Protein AF-A0A8C9ELZ2-F1 (afdb_monomer_lite)

pLDDT: mean 71.73, std 23.13, range [28.48, 97.5]

Secondary structure (DSSP, 8-state):
------------------------------PPP-PPPP-------------------PPP--TT---HHHHHHHHHHHHH-SSTTTHHHHHHHHHHHHHHHHHHHHHHHHHHHHHHHHHHHHHHHHHHHHHHHHHHHHHHHHHHHHHHHHHHHHHHHHHHHHHHHHHHHHHHHHHHHHHHHHHHHHHHHHHHHHHHTT-HHHHHHHHHHHHHHHHHHTTSS-HHHHHHHHHHHHHHHHHHHHHHHHTT--HHHHHHHHHHH--

InterPro domains:
  IPR007528 RINT-1/Tip20 [PTHR13520] (62-246)

Sequence (263 aa):
MAGAPSASAELPGTEAAAADGRAAPSGRLFAYCRPPAAAGRGKEGKEGMAAVNVTKKEVARDPDRCDIPYYVSEFVEREVGNDYDSLKKLGSLIEKLSENKKQLEEQVLTVSSEVPKRIQNALKNAEDSKKSLNQLLEEETLLSDSINSHLEKAEPWMEDLGVLISQVEEIERHLSYLKWISRIEELSDNIQQYLMTNNVPEAASTLASMAELDIKLQESSCSHLLSFVRSTVKFWHKILKDKLSRYGMSHHSLISCCTVALW

Radius of gyration: 54.85 Å; chains: 1; bounding box: 122×66×136 Å

Organism: Pavo cristatus (NCBI:txid9049)

Structure (mmCIF, N/CA/C/O backbone):
data_AF-A0A8C9ELZ2-F1
#
_entry.id   AF-A0A8C9ELZ2-F1
#
loop_
_atom_site.group_PDB
_atom_site.id
_atom_site.type_symbol
_atom_site.label_atom_id
_atom_site.label_alt_id
_atom_site.label_comp_id
_atom_site.label_asym_id
_atom_site.label_entity_id
_atom_site.label_seq_id
_atom_site.pdbx_PDB_ins_code
_atom_site.Cartn_x
_atom_site.Cartn_y
_atom_site.Cartn_z
_atom_site.occupancy
_atom_site.B_iso_or_equiv
_atom_site.auth_seq_id
_atom_site.auth_comp_id
_atom_site.auth_asym_id
_atom_site.auth_atom_id
_atom_site.pdbx_PDB_model_num
ATOM 1 N N . MET A 1 1 ? 57.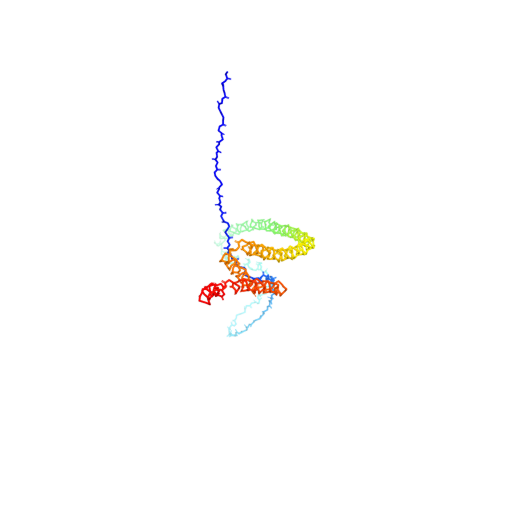844 22.386 32.794 1.00 41.00 1 MET A N 1
ATOM 2 C CA . MET A 1 1 ? 56.989 21.437 33.541 1.00 41.00 1 MET A CA 1
ATOM 3 C C . MET A 1 1 ? 55.821 21.111 32.623 1.00 41.00 1 MET A C 1
ATOM 5 O O . MET A 1 1 ? 54.994 21.976 32.407 1.00 41.00 1 MET A O 1
ATOM 9 N N . ALA A 1 2 ? 55.950 20.113 31.749 1.00 44.94 2 ALA A N 1
ATOM 10 C CA . ALA A 1 2 ? 55.744 18.684 32.021 1.00 44.94 2 ALA A CA 1
ATOM 11 C C . ALA A 1 2 ? 54.301 18.407 32.477 1.00 44.94 2 ALA A C 1
ATOM 13 O O . ALA A 1 2 ? 53.944 18.746 33.600 1.00 44.94 2 ALA A O 1
ATOM 14 N N . GLY A 1 3 ? 53.500 17.813 31.587 1.00 36.56 3 GLY A N 1
ATOM 15 C CA . GLY A 1 3 ? 52.116 17.428 31.858 1.00 36.56 3 GLY A CA 1
ATOM 16 C C . GLY A 1 3 ? 51.368 16.953 30.610 1.00 36.56 3 GLY A C 1
ATOM 17 O O . GLY A 1 3 ? 50.472 17.634 30.132 1.00 36.56 3 GLY A O 1
ATOM 18 N N . ALA A 1 4 ? 51.755 15.796 30.077 1.00 42.16 4 ALA A N 1
ATOM 19 C CA . ALA A 1 4 ? 50.831 14.876 29.401 1.00 42.16 4 ALA A CA 1
ATOM 20 C C . ALA A 1 4 ? 50.436 13.783 30.428 1.00 42.16 4 ALA A C 1
ATOM 22 O O . ALA A 1 4 ? 51.106 13.727 31.467 1.00 42.16 4 ALA A O 1
ATOM 23 N N . PRO A 1 5 ? 49.482 12.855 30.185 1.00 56.25 5 PRO A N 1
ATOM 24 C CA . PRO A 1 5 ? 48.557 12.693 29.051 1.00 56.25 5 PRO A CA 1
ATOM 25 C C . PRO A 1 5 ? 47.088 12.427 29.495 1.00 56.25 5 PRO A C 1
ATOM 27 O O . PRO A 1 5 ? 46.798 12.226 30.673 1.00 56.25 5 PRO A O 1
ATOM 30 N N . SER A 1 6 ? 46.139 12.327 28.558 1.00 37.69 6 SER A N 1
ATOM 31 C CA . SER A 1 6 ? 44.954 11.477 28.769 1.00 37.69 6 SER A CA 1
ATOM 32 C C . SER A 1 6 ? 44.474 10.831 27.473 1.00 37.69 6 SER A C 1
ATOM 34 O O . SER A 1 6 ? 44.085 11.494 26.518 1.00 37.69 6 SER A O 1
ATOM 36 N N . ALA A 1 7 ? 44.605 9.506 27.511 1.00 37.66 7 ALA A N 1
ATOM 37 C CA . ALA A 1 7 ? 44.001 8.432 26.740 1.00 37.66 7 ALA A CA 1
ATOM 38 C C . ALA A 1 7 ? 42.901 8.800 25.728 1.00 37.66 7 ALA A C 1
ATOM 40 O O . ALA A 1 7 ? 41.800 9.199 26.096 1.00 37.66 7 ALA A O 1
ATOM 41 N N . SER A 1 8 ? 43.174 8.510 24.455 1.00 35.16 8 SER A N 1
ATOM 42 C CA . SER A 1 8 ? 42.148 8.136 23.479 1.00 35.16 8 SER A CA 1
ATOM 43 C C . SER A 1 8 ? 42.129 6.612 23.403 1.00 35.16 8 SER A C 1
ATOM 45 O O . SER A 1 8 ? 43.120 6.001 23.009 1.00 35.16 8 SER A O 1
ATOM 47 N N . ALA A 1 9 ? 41.035 6.009 23.860 1.00 40.50 9 ALA A N 1
ATOM 48 C CA . ALA A 1 9 ? 40.740 4.601 23.656 1.00 40.50 9 ALA A CA 1
ATOM 49 C C . ALA A 1 9 ? 39.867 4.487 22.402 1.00 40.50 9 ALA A C 1
ATOM 51 O O . ALA A 1 9 ? 38.742 4.983 22.377 1.00 40.50 9 ALA A O 1
ATOM 52 N N . GLU A 1 10 ? 40.416 3.865 21.363 1.00 42.28 10 GLU A N 1
ATOM 53 C CA . GLU A 1 10 ? 39.651 3.339 20.239 1.00 42.28 10 GLU A CA 1
ATOM 54 C C . GLU A 1 10 ? 38.768 2.182 20.724 1.00 42.28 10 GLU A C 1
ATOM 56 O O . GLU A 1 10 ? 39.231 1.296 21.446 1.00 42.28 10 GLU A O 1
ATOM 61 N N . LEU A 1 11 ? 37.506 2.167 20.292 1.00 42.50 11 LEU A N 1
ATOM 62 C CA . LEU A 1 11 ? 36.702 0.952 20.241 1.00 42.50 11 LEU A CA 1
ATOM 63 C C . LEU A 1 11 ? 36.141 0.766 18.825 1.00 42.50 11 LEU A C 1
ATOM 65 O O . LEU A 1 11 ? 35.758 1.749 18.185 1.00 42.50 11 LEU A O 1
ATOM 69 N N . PRO A 1 12 ? 36.099 -0.488 18.342 1.00 45.81 12 PRO A N 1
ATOM 70 C CA . PRO A 1 12 ? 35.697 -0.832 16.990 1.00 45.81 12 PRO A CA 1
ATOM 71 C C . PRO A 1 12 ? 34.174 -0.855 16.840 1.00 45.81 12 PRO A C 1
ATOM 73 O O . PRO A 1 12 ? 33.442 -1.277 17.737 1.00 45.81 12 PRO A O 1
ATOM 76 N N . GLY A 1 13 ? 33.714 -0.440 15.660 1.00 38.19 13 GLY A N 1
ATOM 77 C CA . GLY A 1 13 ? 32.339 -0.618 15.219 1.00 38.19 13 GLY A CA 1
ATOM 78 C C . GLY A 1 13 ? 32.000 -2.099 15.069 1.00 38.19 13 GLY A C 1
ATOM 79 O O . GLY A 1 13 ? 32.644 -2.829 14.320 1.00 38.19 13 GLY A O 1
ATOM 80 N N . THR A 1 14 ? 30.974 -2.534 15.790 1.00 39.19 14 THR A N 1
ATOM 81 C CA . THR A 1 14 ? 30.294 -3.807 15.568 1.00 39.19 14 THR A CA 1
ATOM 82 C C . THR A 1 14 ? 29.191 -3.613 14.536 1.00 39.19 14 THR A C 1
ATOM 84 O O . THR A 1 14 ? 28.148 -3.028 14.826 1.00 39.19 14 THR A O 1
ATOM 87 N N . GLU A 1 15 ? 29.445 -4.124 13.335 1.00 38.28 15 GLU A N 1
ATOM 88 C CA . GLU A 1 15 ? 28.445 -4.495 12.337 1.00 38.28 15 GLU A CA 1
ATOM 89 C C . GLU A 1 15 ? 27.557 -5.611 12.915 1.00 38.28 15 GLU A C 1
ATOM 91 O O . GLU A 1 15 ? 28.053 -6.668 13.307 1.00 38.28 15 GLU A O 1
ATOM 96 N N . ALA A 1 16 ? 26.245 -5.388 12.977 1.00 34.88 16 ALA A N 1
ATOM 97 C CA . ALA A 1 16 ? 25.263 -6.437 13.225 1.00 34.88 16 ALA A CA 1
ATOM 98 C C . ALA A 1 16 ? 24.123 -6.284 12.215 1.00 34.88 16 ALA A C 1
ATOM 100 O O . ALA A 1 16 ? 23.381 -5.303 12.219 1.00 34.88 16 ALA A O 1
ATOM 101 N N . ALA A 1 17 ? 24.054 -7.265 11.320 1.00 35.12 17 ALA A N 1
ATOM 102 C CA . ALA A 1 17 ? 23.106 -7.382 10.230 1.00 35.12 17 ALA A CA 1
ATOM 103 C C . ALA A 1 17 ? 21.662 -7.591 10.723 1.00 35.12 17 ALA A C 1
ATOM 105 O O . ALA A 1 17 ? 21.391 -8.465 11.549 1.00 35.12 17 ALA A O 1
ATOM 106 N N . ALA A 1 18 ? 20.739 -6.819 10.146 1.00 33.78 18 ALA A N 1
ATOM 107 C CA . ALA A 1 18 ? 19.320 -7.151 10.027 1.00 33.78 18 ALA A CA 1
ATOM 108 C C . ALA A 1 18 ? 19.189 -8.404 9.130 1.00 33.78 18 ALA A C 1
ATOM 110 O O . ALA A 1 18 ? 19.874 -8.507 8.118 1.00 33.78 18 ALA A O 1
ATOM 111 N N . ALA A 1 19 ? 18.514 -9.480 9.538 1.00 35.66 19 ALA A N 1
ATOM 112 C CA . ALA A 1 19 ? 17.062 -9.637 9.649 1.00 35.66 19 ALA A CA 1
ATOM 113 C C . ALA A 1 19 ? 16.345 -9.428 8.304 1.00 35.66 19 ALA A C 1
ATOM 115 O O . ALA A 1 19 ? 15.991 -8.308 7.959 1.00 35.66 19 ALA A O 1
ATOM 116 N N . ASP A 1 20 ? 16.080 -10.527 7.593 1.00 30.28 20 ASP A N 1
ATOM 117 C CA . ASP A 1 20 ? 14.947 -10.606 6.674 1.00 30.28 20 ASP A CA 1
ATOM 118 C C . ASP A 1 20 ? 14.349 -12.018 6.681 1.00 30.28 20 ASP A C 1
ATOM 120 O O . ASP A 1 20 ? 15.057 -13.019 6.820 1.00 30.28 20 ASP A O 1
ATOM 124 N N . GLY A 1 21 ? 13.027 -12.077 6.560 1.00 37.12 21 GLY A N 1
ATOM 125 C CA . GLY A 1 21 ? 12.283 -13.314 6.389 1.00 37.12 21 GLY A CA 1
ATOM 126 C C . GLY A 1 21 ? 11.135 -13.503 7.371 1.00 37.12 21 GLY A C 1
ATOM 127 O O . GLY A 1 21 ? 11.179 -14.415 8.197 1.00 37.12 21 GLY A O 1
ATOM 128 N N . ARG A 1 22 ? 10.042 -12.744 7.204 1.00 33.88 22 ARG A N 1
ATOM 129 C CA . ARG A 1 22 ? 8.709 -13.372 7.235 1.00 33.88 22 ARG A CA 1
ATOM 130 C C . ARG A 1 22 ? 7.610 -12.532 6.599 1.00 33.88 22 ARG A C 1
ATOM 132 O O . ARG A 1 22 ? 7.256 -11.454 7.059 1.00 33.88 22 ARG A O 1
ATOM 139 N N . ALA A 1 23 ? 7.052 -13.140 5.560 1.00 33.38 23 ALA A N 1
ATOM 140 C CA . ALA A 1 23 ? 5.835 -12.784 4.866 1.00 33.38 23 ALA A CA 1
ATOM 141 C C . ALA A 1 23 ? 4.607 -12.718 5.793 1.00 33.38 23 ALA A C 1
ATOM 143 O O . ALA A 1 23 ? 4.456 -13.519 6.720 1.00 33.38 23 ALA A O 1
ATOM 144 N N . ALA A 1 24 ? 3.703 -11.794 5.461 1.00 35.69 24 ALA A N 1
ATOM 145 C CA . ALA A 1 24 ? 2.299 -11.788 5.870 1.00 35.69 24 ALA A CA 1
ATOM 146 C C . ALA A 1 24 ? 1.568 -13.041 5.318 1.00 35.69 24 ALA A C 1
ATOM 148 O O . ALA A 1 24 ? 2.083 -13.667 4.384 1.00 35.69 24 ALA A O 1
ATOM 149 N N . PRO A 1 25 ? 0.372 -13.422 5.826 1.00 50.00 25 PRO A N 1
ATOM 150 C CA . PRO A 1 25 ? -0.837 -12.687 5.424 1.00 50.00 25 PRO A CA 1
ATOM 151 C C . PRO A 1 25 ? -2.024 -12.698 6.423 1.00 50.00 25 PRO A C 1
ATOM 153 O O . PRO A 1 25 ? -2.056 -13.430 7.405 1.00 50.00 25 PRO A O 1
ATOM 156 N N . SER A 1 26 ? -3.057 -11.938 6.035 1.00 37.03 26 SER A N 1
ATOM 157 C CA . SER A 1 26 ? -4.493 -12.181 6.278 1.00 37.03 26 SER A CA 1
ATOM 158 C C . SER A 1 26 ? -5.103 -11.860 7.650 1.00 37.03 26 SER A C 1
ATOM 160 O O . SER A 1 26 ? -5.100 -12.657 8.575 1.00 37.03 26 SER A O 1
ATOM 162 N N . GLY A 1 27 ? -5.799 -10.719 7.696 1.00 38.19 27 GLY A N 1
ATOM 163 C CA . GLY A 1 27 ? -7.255 -10.687 7.507 1.00 38.19 27 GLY A CA 1
ATOM 164 C C . GLY A 1 27 ? -8.141 -11.489 8.476 1.00 38.19 27 GLY A C 1
ATOM 165 O O . GLY A 1 27 ? -8.198 -12.711 8.404 1.00 38.19 27 GLY A O 1
ATOM 166 N N . ARG A 1 28 ? -8.996 -10.733 9.186 1.00 44.12 28 ARG A N 1
ATOM 167 C CA . ARG A 1 28 ? -10.153 -11.107 10.034 1.00 44.12 28 ARG A CA 1
ATOM 168 C C . ARG A 1 28 ? -9.830 -11.528 11.464 1.00 44.12 28 ARG A C 1
ATOM 170 O O . ARG A 1 28 ? -9.312 -12.610 11.685 1.00 44.12 28 ARG A O 1
ATOM 177 N N . LEU A 1 29 ? -10.334 -10.733 12.414 1.00 40.03 29 LEU A N 1
ATOM 178 C CA . LEU A 1 29 ? -11.134 -11.190 13.559 1.00 40.03 29 LEU A CA 1
ATOM 179 C C . LEU A 1 29 ? -11.596 -9.974 14.376 1.00 40.03 29 LEU A C 1
ATOM 181 O O . LEU A 1 29 ? -10.858 -9.467 15.206 1.00 40.03 29 LEU A O 1
ATOM 185 N N . PHE A 1 30 ? -12.839 -9.538 14.172 1.00 36.81 30 PHE A N 1
ATOM 186 C CA . PHE A 1 30 ? -13.597 -8.850 15.218 1.00 36.81 30 PHE A CA 1
ATOM 187 C C . PHE A 1 30 ? -14.998 -9.457 15.249 1.00 36.81 30 PHE A C 1
ATOM 189 O O . PHE A 1 30 ? -15.852 -9.178 14.410 1.00 36.81 30 PHE A O 1
ATOM 196 N N . ALA A 1 31 ? -15.182 -10.390 16.181 1.00 41.56 31 ALA A N 1
ATOM 197 C CA . ALA A 1 31 ? -16.468 -10.977 16.506 1.00 41.56 31 ALA A CA 1
ATOM 198 C C . ALA A 1 31 ? -17.171 -10.068 17.523 1.00 41.56 31 ALA A C 1
ATOM 200 O O . ALA A 1 31 ? -16.640 -9.802 18.599 1.00 41.56 31 ALA A O 1
ATOM 201 N N . TYR A 1 32 ? -18.363 -9.595 17.169 1.00 41.47 32 TYR A N 1
ATOM 202 C CA . TYR A 1 32 ? -19.258 -8.862 18.061 1.00 41.47 32 TYR A CA 1
ATOM 203 C C . TYR A 1 32 ? -19.749 -9.765 19.206 1.00 41.47 32 TYR A C 1
ATOM 205 O O . TYR A 1 32 ? -20.319 -10.832 18.966 1.00 41.47 32 TYR A O 1
ATOM 213 N N . CYS A 1 33 ? -19.587 -9.310 20.449 1.00 34.47 33 CYS A N 1
ATOM 214 C CA . CYS A 1 33 ? -20.226 -9.898 21.627 1.00 34.47 33 CYS A CA 1
ATOM 215 C C . CYS A 1 33 ? -21.728 -9.571 21.645 1.00 34.47 33 CYS A C 1
ATOM 217 O O . CYS A 1 33 ? -22.120 -8.406 21.631 1.00 34.47 33 CYS A O 1
ATOM 219 N N . ARG A 1 34 ? -22.575 -10.605 21.736 1.00 37.28 34 ARG A N 1
ATOM 220 C CA . ARG A 1 34 ? -24.022 -10.494 21.978 1.00 37.28 34 ARG A CA 1
ATOM 221 C C . ARG A 1 34 ? -24.347 -11.022 23.385 1.00 37.28 34 ARG A C 1
ATOM 223 O O . ARG A 1 34 ? -23.954 -12.149 23.681 1.00 37.28 34 ARG A O 1
ATOM 230 N N . PRO A 1 35 ? -25.074 -10.281 24.239 1.00 38.66 35 PRO A N 1
ATOM 231 C CA . PRO A 1 35 ? -25.517 -10.791 25.538 1.00 38.66 35 PRO A CA 1
ATOM 232 C C . PRO A 1 35 ? -26.774 -11.686 25.422 1.00 38.66 35 PRO A C 1
ATOM 234 O O . PRO A 1 35 ? -27.559 -11.524 24.479 1.00 38.66 35 PRO A O 1
ATOM 237 N N . PRO A 1 36 ? -26.985 -12.636 26.359 1.00 39.94 36 PRO A N 1
ATOM 238 C CA . PRO A 1 36 ? -28.071 -13.609 26.284 1.00 39.94 36 PRO A CA 1
ATOM 239 C C . PRO A 1 36 ? -29.397 -13.053 26.823 1.00 39.94 36 PRO A C 1
ATOM 241 O O . PRO A 1 36 ? -29.444 -12.318 27.808 1.00 39.94 36 PRO A O 1
ATOM 244 N N . ALA A 1 37 ? -30.487 -13.455 26.169 1.00 33.97 37 ALA A N 1
ATOM 245 C CA . ALA A 1 37 ? -31.857 -13.155 26.561 1.00 33.97 37 ALA A CA 1
ATOM 246 C C . ALA A 1 37 ? -32.316 -14.063 27.714 1.00 33.97 37 ALA A C 1
ATOM 248 O O . ALA A 1 37 ? -32.185 -15.285 27.651 1.00 33.97 37 ALA A O 1
ATOM 249 N N . ALA A 1 38 ? -32.891 -13.454 28.750 1.00 38.34 38 ALA A N 1
ATOM 250 C CA . ALA A 1 38 ? -33.591 -14.142 29.825 1.00 38.34 38 ALA A CA 1
ATOM 251 C C . ALA A 1 38 ? -34.967 -14.636 29.341 1.00 38.34 38 ALA A C 1
ATOM 253 O O . ALA A 1 38 ? -35.750 -13.856 28.799 1.00 38.34 38 ALA A O 1
ATOM 254 N N . ALA A 1 39 ? -35.281 -15.910 29.582 1.00 38.81 39 ALA A N 1
ATOM 255 C CA . ALA A 1 39 ? -36.608 -16.486 29.378 1.00 38.81 39 ALA A CA 1
ATOM 256 C C . ALA A 1 39 ? -37.119 -17.068 30.700 1.00 38.81 39 ALA A C 1
ATOM 258 O O . ALA A 1 39 ? -36.435 -17.846 31.365 1.00 38.81 39 ALA A O 1
ATOM 259 N N . GLY A 1 40 ? -38.313 -16.632 31.100 1.00 32.59 40 GLY A N 1
ATOM 260 C CA . GLY A 1 40 ? -38.964 -17.027 32.339 1.00 32.59 40 GLY A CA 1
ATOM 261 C C . GLY A 1 40 ? -39.970 -18.171 32.193 1.00 32.59 40 GLY A C 1
ATOM 262 O O . GLY A 1 40 ? -40.520 -18.402 31.126 1.00 32.59 40 GLY A O 1
ATOM 263 N N . ARG A 1 41 ? -40.243 -18.772 33.358 1.00 35.81 41 ARG A N 1
ATOM 264 C CA . ARG A 1 41 ? -41.558 -19.052 33.973 1.00 35.81 41 ARG A CA 1
ATOM 265 C C . ARG A 1 41 ? -42.552 -20.018 33.285 1.00 35.81 41 ARG A C 1
ATOM 267 O O . ARG A 1 41 ? -43.081 -19.741 32.219 1.00 35.81 41 ARG A O 1
ATOM 274 N N . GLY A 1 42 ? -42.976 -21.014 34.077 1.00 28.48 42 GLY A N 1
ATOM 275 C CA . GLY A 1 42 ? -44.260 -21.740 34.000 1.00 28.48 42 GLY A CA 1
ATOM 276 C C . GLY A 1 42 ? -44.085 -23.265 33.954 1.00 28.48 42 GLY A C 1
ATOM 277 O O . GLY A 1 42 ? -43.092 -23.728 33.415 1.00 28.48 42 GLY A O 1
ATOM 278 N N . LYS A 1 43 ? -44.978 -24.132 34.444 1.00 34.22 43 LYS A N 1
ATOM 279 C CA . LYS A 1 43 ? -46.119 -24.120 35.386 1.00 34.22 43 LYS A CA 1
ATOM 280 C C . LYS A 1 43 ? -46.647 -25.581 35.398 1.00 34.22 43 LYS A C 1
ATOM 282 O O . LYS A 1 43 ? -46.488 -26.244 34.382 1.00 34.22 43 LYS A O 1
ATOM 287 N N . GLU A 1 44 ? -47.338 -25.995 36.471 1.00 30.28 44 GLU A N 1
ATOM 288 C CA . GLU A 1 44 ? -48.288 -27.145 36.545 1.00 30.28 44 GLU A CA 1
ATOM 289 C C . GLU A 1 44 ? -47.676 -28.558 36.372 1.00 30.28 44 GLU A C 1
ATOM 291 O O . GLU A 1 44 ? -46.758 -28.772 35.600 1.00 30.28 44 GLU A O 1
ATOM 296 N N . GLY A 1 45 ? -48.064 -29.630 37.061 1.00 31.17 45 GLY A N 1
ATOM 297 C CA . GLY A 1 45 ? -49.227 -30.004 37.866 1.00 31.17 45 GLY A CA 1
ATOM 298 C C . GLY A 1 45 ? -49.429 -31.515 37.630 1.00 31.17 45 GLY A C 1
ATOM 299 O O . GLY A 1 45 ? -49.235 -31.958 36.499 1.00 31.17 45 GLY A O 1
ATOM 300 N N . LYS A 1 46 ? -49.768 -32.326 38.647 1.00 33.78 46 LYS A N 1
ATOM 301 C CA . LYS A 1 46 ? -50.474 -33.609 38.435 1.00 33.78 46 LYS A CA 1
ATOM 302 C C . LYS A 1 46 ? -50.999 -34.247 39.721 1.00 33.78 46 LYS A C 1
ATOM 304 O O . LYS A 1 46 ? -50.278 -34.407 40.700 1.00 33.78 46 LYS A O 1
ATOM 309 N N . GLU A 1 47 ? -52.275 -34.602 39.632 1.00 31.91 47 GLU A N 1
ATOM 310 C CA . GLU A 1 47 ? -53.129 -35.299 40.589 1.00 31.91 47 GLU A CA 1
ATOM 311 C C . GLU A 1 47 ? -52.871 -36.813 40.672 1.00 31.91 47 GLU A C 1
ATOM 313 O O . GLU A 1 47 ? -52.307 -37.420 39.759 1.00 31.91 47 GLU A O 1
ATOM 318 N N . GLY A 1 48 ? -53.435 -37.412 41.727 1.00 30.89 48 GLY A N 1
ATOM 319 C CA . GLY A 1 48 ? -53.817 -38.825 41.832 1.00 30.89 48 GLY A CA 1
ATOM 320 C C . GLY A 1 48 ? -53.543 -39.398 43.230 1.00 30.89 48 GLY A C 1
ATOM 321 O O . GLY A 1 48 ? -52.460 -39.189 43.752 1.00 30.89 48 GLY A O 1
ATOM 322 N N . MET A 1 49 ? -54.379 -40.176 43.920 1.00 32.31 49 MET A N 1
ATOM 323 C CA . MET A 1 49 ? -55.805 -40.511 43.898 1.00 32.31 49 MET A CA 1
ATOM 324 C C . MET A 1 49 ? -56.046 -41.361 45.171 1.00 32.31 49 MET A C 1
ATOM 326 O O . MET A 1 49 ? -55.230 -42.213 45.499 1.00 32.31 49 MET A O 1
ATOM 330 N N . ALA A 1 50 ? -57.151 -41.082 45.869 1.00 31.33 50 ALA A N 1
ATOM 331 C CA . ALA A 1 50 ? -57.982 -41.927 46.744 1.00 31.33 50 ALA A CA 1
ATOM 332 C C . ALA A 1 50 ? -57.381 -43.087 47.582 1.00 31.33 50 ALA A C 1
ATOM 334 O O . ALA A 1 50 ? -56.951 -44.104 47.048 1.00 31.33 50 ALA A O 1
ATOM 335 N N . ALA A 1 51 ? -57.656 -43.052 48.894 1.00 31.95 51 ALA A N 1
ATOM 336 C CA . ALA A 1 51 ? -58.223 -44.199 49.612 1.00 31.95 51 ALA A CA 1
ATOM 337 C C . ALA A 1 51 ? -59.100 -43.723 50.786 1.00 31.95 51 ALA A C 1
ATOM 339 O O . ALA A 1 51 ? -58.718 -42.863 51.574 1.00 31.95 51 ALA A O 1
ATOM 340 N N . VAL A 1 52 ? -60.301 -44.286 50.856 1.00 34.44 52 VAL A N 1
ATOM 341 C CA . VAL A 1 52 ? -61.364 -44.036 51.836 1.00 34.44 52 VAL A CA 1
ATOM 342 C C . VAL A 1 52 ? -61.219 -45.028 52.997 1.00 34.44 52 VAL A C 1
ATOM 344 O O . VAL A 1 52 ? -61.108 -46.220 52.723 1.00 34.44 52 VAL A O 1
ATOM 347 N N . ASN A 1 53 ? -61.266 -44.574 54.262 1.00 29.94 53 ASN A N 1
ATOM 348 C CA . ASN A 1 53 ? -62.245 -45.039 55.267 1.00 29.94 53 ASN A CA 1
ATOM 349 C C . ASN A 1 53 ? -61.973 -44.595 56.722 1.00 29.94 53 ASN A C 1
ATOM 351 O O . ASN A 1 53 ? -60.842 -44.480 57.176 1.00 29.94 53 ASN A O 1
ATOM 355 N N . VAL A 1 54 ? -63.096 -44.535 57.450 1.00 32.34 54 VAL A N 1
ATOM 356 C CA . VAL A 1 54 ? -63.309 -44.548 58.910 1.00 32.34 54 VAL A CA 1
ATOM 357 C C . VAL A 1 54 ? -63.339 -43.195 59.634 1.00 32.34 54 VAL A C 1
ATOM 359 O O . VAL A 1 54 ? -62.363 -42.673 60.157 1.00 32.34 54 VAL A O 1
ATOM 362 N N . THR A 1 55 ? -64.574 -42.706 59.730 1.00 41.34 55 THR A N 1
ATOM 363 C CA . THR A 1 55 ? -65.176 -41.900 60.799 1.00 41.34 55 THR A CA 1
ATOM 364 C C . THR A 1 55 ? -64.376 -41.760 62.102 1.00 41.34 55 THR A C 1
ATOM 366 O O . THR A 1 55 ? -64.403 -42.637 62.968 1.00 41.34 55 THR A O 1
ATOM 369 N N . LYS A 1 56 ? -63.843 -40.559 62.323 1.00 35.28 56 LYS A N 1
ATOM 370 C CA . LYS A 1 56 ? -63.768 -39.928 63.644 1.00 35.28 56 LYS A CA 1
ATOM 371 C C . LYS A 1 56 ? -64.073 -38.447 63.436 1.00 35.28 56 LYS A C 1
ATOM 373 O O . LYS A 1 56 ? -63.528 -37.836 62.526 1.00 35.28 56 LYS A O 1
ATOM 378 N N . LYS A 1 57 ? -65.019 -37.899 64.202 1.00 39.94 57 LYS A N 1
ATOM 379 C CA . LYS A 1 57 ? -65.354 -36.467 64.192 1.00 39.94 57 LYS A CA 1
ATOM 380 C C . LYS A 1 57 ? -64.092 -35.676 64.555 1.00 39.94 57 LYS A C 1
ATOM 382 O O . LYS A 1 57 ? -63.801 -35.519 65.735 1.00 39.94 57 LYS A O 1
ATOM 387 N N . GLU A 1 58 ? -63.359 -35.198 63.559 1.00 36.31 58 GLU A N 1
ATOM 388 C CA . GLU A 1 58 ? -62.386 -34.126 63.726 1.00 36.31 58 GLU A CA 1
ATOM 389 C C . GLU A 1 58 ? -63.006 -32.838 63.200 1.00 36.31 58 GLU A C 1
ATOM 391 O O . GLU A 1 58 ? -63.466 -32.738 62.063 1.00 36.31 58 GLU A O 1
ATOM 396 N N . VAL A 1 59 ? -63.092 -31.877 64.110 1.00 41.03 59 VAL A N 1
ATOM 397 C CA . VAL A 1 59 ? -63.499 -30.503 63.855 1.00 41.03 59 VAL A CA 1
ATOM 398 C C . VAL A 1 59 ? -62.518 -29.912 62.843 1.00 41.03 59 VAL A C 1
ATOM 400 O O . VAL A 1 59 ? -61.306 -29.998 63.033 1.00 41.03 59 VAL A O 1
ATOM 403 N N . ALA A 1 60 ? -63.050 -29.352 61.757 1.00 39.25 60 ALA A N 1
ATOM 404 C CA . ALA A 1 60 ? -62.275 -28.692 60.715 1.00 39.25 60 ALA A CA 1
ATOM 405 C C . ALA A 1 60 ? -61.347 -27.627 61.329 1.00 39.25 60 ALA A C 1
ATOM 407 O O . ALA A 1 60 ? -61.828 -26.688 61.962 1.00 39.25 60 ALA A O 1
ATOM 408 N N . ARG A 1 61 ? -60.027 -27.785 61.158 1.00 47.62 61 ARG A N 1
ATOM 409 C CA . ARG A 1 61 ? -59.041 -26.749 61.489 1.00 47.62 61 ARG A CA 1
ATOM 410 C C . ARG A 1 61 ? -58.879 -25.833 60.282 1.00 47.62 61 ARG A C 1
ATOM 412 O O . ARG A 1 61 ? -58.452 -26.275 59.218 1.00 47.62 61 ARG A O 1
ATOM 419 N N . ASP A 1 62 ? -59.257 -24.580 60.473 1.00 46.09 62 ASP A N 1
ATOM 420 C CA . ASP A 1 62 ? -58.988 -23.469 59.568 1.00 46.09 62 ASP A CA 1
ATOM 421 C C . ASP A 1 62 ? -57.477 -23.132 59.619 1.00 46.09 62 ASP A C 1
ATOM 423 O O . ASP A 1 62 ? -56.974 -22.866 60.713 1.00 46.09 62 ASP A O 1
ATOM 427 N N . PRO A 1 63 ? -56.721 -23.186 58.504 1.00 51.56 63 PRO A N 1
ATOM 428 C CA . PRO A 1 63 ? -55.276 -22.938 58.506 1.00 51.56 63 PRO A CA 1
ATOM 429 C C . PRO A 1 63 ? -54.887 -21.463 58.694 1.00 51.56 63 PRO A C 1
ATOM 431 O O . PRO A 1 63 ? -53.720 -21.193 58.969 1.00 51.56 63 PRO A O 1
ATOM 434 N N . ASP A 1 64 ? -55.829 -20.524 58.541 1.00 53.75 64 ASP A N 1
ATOM 435 C CA . ASP A 1 64 ? -55.555 -19.076 58.545 1.00 53.75 64 ASP A CA 1
ATOM 436 C C . ASP A 1 64 ? -55.836 -18.391 59.890 1.00 53.75 64 ASP A C 1
ATOM 438 O O . ASP A 1 64 ? -55.521 -17.212 60.087 1.00 53.75 64 ASP A O 1
ATOM 442 N N . ARG A 1 65 ? -56.362 -19.130 60.869 1.00 53.47 65 ARG A N 1
ATOM 443 C CA . ARG A 1 65 ? -56.335 -18.692 62.260 1.00 53.47 65 ARG A CA 1
ATOM 444 C C . ARG A 1 65 ? -55.092 -19.259 62.919 1.00 53.47 65 ARG A C 1
ATOM 446 O O . ARG A 1 65 ? -55.034 -20.426 63.294 1.00 53.47 65 ARG A O 1
ATOM 453 N N . CYS A 1 66 ? -54.098 -18.395 63.112 1.00 53.91 66 CYS A N 1
ATOM 454 C CA . CYS A 1 66 ? -53.066 -18.591 64.122 1.00 53.91 66 CYS A CA 1
ATOM 455 C C . CYS A 1 66 ? -53.743 -18.666 65.499 1.00 53.91 66 CYS A C 1
ATOM 457 O O . CYS A 1 66 ? -53.729 -17.702 66.266 1.00 53.91 66 CYS A O 1
ATOM 459 N N . ASP A 1 67 ? -54.335 -19.815 65.823 1.00 64.38 67 ASP A N 1
ATOM 460 C CA . ASP A 1 67 ? -54.909 -20.127 67.124 1.00 64.38 67 ASP A CA 1
ATOM 461 C C . ASP A 1 67 ? -53.769 -20.441 68.102 1.00 64.38 67 ASP A C 1
ATOM 463 O O . ASP A 1 67 ? -53.721 -21.475 68.763 1.00 64.38 67 ASP A O 1
ATOM 467 N N . ILE A 1 68 ? -52.825 -19.504 68.201 1.00 71.19 68 ILE A N 1
ATOM 468 C CA . ILE A 1 68 ? -51.784 -19.459 69.222 1.00 71.19 68 ILE A CA 1
ATOM 469 C C . ILE A 1 68 ? -52.414 -19.667 70.607 1.00 71.19 68 ILE A C 1
ATOM 471 O O . ILE A 1 68 ? -51.854 -20.447 71.370 1.00 71.19 68 ILE A O 1
ATOM 475 N N . PRO A 1 69 ? -53.596 -19.093 70.935 1.00 73.81 69 PRO A N 1
ATOM 476 C CA . PRO A 1 69 ? -54.265 -19.402 72.194 1.00 73.81 69 PRO A CA 1
ATOM 477 C C . PRO A 1 69 ? -54.580 -20.894 72.362 1.00 73.81 69 PRO A C 1
ATOM 479 O O . PRO A 1 69 ? -54.311 -21.439 73.424 1.00 73.81 69 PRO A O 1
ATOM 482 N N . TYR A 1 70 ? -55.074 -21.571 71.321 1.00 75.12 70 TYR A N 1
ATOM 483 C CA . TYR A 1 70 ? -55.405 -23.000 71.367 1.00 75.12 70 TYR A CA 1
ATOM 484 C C . TYR A 1 70 ? -54.154 -23.879 71.470 1.00 75.12 70 TYR A C 1
ATOM 486 O O . TYR A 1 70 ? -54.111 -24.802 72.277 1.00 75.12 70 TYR A O 1
ATOM 494 N N . TYR A 1 71 ? -53.105 -23.552 70.712 1.00 76.62 71 TYR A N 1
ATOM 495 C CA . TYR A 1 71 ? -51.817 -24.243 70.781 1.00 76.62 71 TYR A CA 1
ATOM 496 C C . TYR A 1 71 ? -51.155 -24.090 72.157 1.00 76.62 71 TYR A C 1
ATOM 498 O O . TYR A 1 71 ? -50.617 -25.049 72.703 1.00 76.62 71 TYR A O 1
ATOM 506 N N . VAL A 1 72 ? -51.226 -22.892 72.746 1.00 75.25 72 VAL A N 1
ATOM 507 C CA . VAL A 1 72 ? -50.719 -22.626 74.098 1.00 75.25 72 VAL A CA 1
ATOM 508 C C . VAL A 1 72 ? -51.530 -23.400 75.135 1.00 75.25 72 VAL A C 1
ATOM 510 O O . VAL A 1 72 ? -50.937 -23.989 76.034 1.00 75.25 72 VAL A O 1
ATOM 513 N N . SER A 1 73 ? -52.858 -23.455 75.001 1.00 72.44 73 SER A N 1
ATOM 514 C CA . SER A 1 73 ? -53.715 -24.254 75.883 1.00 72.44 73 SER A CA 1
ATOM 515 C C . SER A 1 73 ? -53.387 -25.747 75.809 1.00 72.44 73 SER A C 1
ATOM 517 O O . SER A 1 73 ? -53.175 -26.364 76.848 1.00 72.44 73 SER A O 1
ATOM 519 N N . GLU A 1 74 ? -53.252 -26.308 74.604 1.00 77.12 74 GLU A N 1
ATOM 520 C CA . GLU A 1 74 ? -52.879 -27.715 74.404 1.00 77.12 74 GLU A CA 1
ATOM 521 C C . GLU A 1 74 ? -51.473 -28.019 74.955 1.00 77.12 74 GLU A C 1
ATOM 523 O O . GLU A 1 74 ? -51.241 -29.060 75.569 1.00 77.12 74 GLU A O 1
ATOM 528 N N . PHE A 1 75 ? -50.523 -27.102 74.764 1.00 76.25 75 PHE A N 1
ATOM 529 C CA . PHE A 1 75 ? -49.154 -27.238 75.258 1.00 76.25 75 PHE A CA 1
ATOM 530 C C . PHE A 1 75 ? -49.086 -27.225 76.789 1.00 76.25 75 PHE A C 1
ATOM 532 O O . PHE A 1 75 ? -48.420 -28.070 77.386 1.00 76.25 75 PHE A O 1
ATOM 539 N N . VAL A 1 76 ? -49.800 -26.299 77.434 1.00 72.31 76 VAL A N 1
ATOM 540 C CA . VAL A 1 76 ? -49.876 -26.218 78.899 1.00 72.31 76 VAL A CA 1
ATOM 541 C C . VAL A 1 76 ? -50.537 -27.470 79.472 1.00 72.31 76 VAL A C 1
ATOM 543 O O . VAL A 1 76 ? -50.035 -28.031 80.444 1.00 72.31 76 VAL A O 1
ATOM 546 N N . GLU A 1 77 ? -51.609 -27.953 78.844 1.00 72.12 77 GLU A N 1
ATOM 547 C CA . GLU A 1 77 ? -52.315 -29.164 79.268 1.00 72.12 77 GLU A CA 1
ATOM 548 C C . GLU A 1 77 ? -51.446 -30.426 79.122 1.00 72.12 77 GLU A C 1
ATOM 550 O O . GLU A 1 77 ? -51.459 -31.300 79.992 1.00 72.12 77 GLU A O 1
ATOM 555 N N . ARG A 1 78 ? -50.606 -30.485 78.080 1.00 69.25 78 ARG A N 1
ATOM 556 C CA . ARG A 1 78 ? -49.647 -31.576 77.845 1.00 69.25 78 ARG A CA 1
ATOM 557 C C . ARG A 1 78 ? -48.472 -31.579 78.828 1.00 69.25 78 ARG A C 1
ATOM 559 O O . ARG A 1 78 ? -48.032 -32.651 79.238 1.00 69.25 78 ARG A O 1
ATOM 566 N N . GLU A 1 79 ? -47.953 -30.409 79.186 1.00 66.00 79 GLU A N 1
ATOM 567 C CA . GLU A 1 79 ? -46.694 -30.288 79.933 1.00 66.00 79 GLU A CA 1
ATOM 568 C C . GLU A 1 79 ? -46.900 -30.204 81.459 1.00 66.00 79 GLU A C 1
ATOM 570 O O . GLU A 1 79 ? -46.080 -30.702 82.236 1.00 66.00 79 GLU A O 1
ATOM 575 N N . VAL A 1 80 ? -48.010 -29.602 81.905 1.00 63.72 80 VAL A N 1
ATOM 576 C CA . VAL A 1 80 ? -48.318 -29.378 83.330 1.00 63.72 80 VAL A CA 1
ATOM 577 C C . VAL A 1 80 ? -49.205 -30.481 83.908 1.00 63.72 80 VAL A C 1
ATOM 579 O O . VAL A 1 80 ? -49.129 -30.727 85.109 1.00 63.72 80 VAL A O 1
ATOM 582 N N . GLY A 1 81 ? -49.982 -31.200 83.087 1.00 64.06 81 GLY A N 1
ATOM 583 C CA . GLY A 1 81 ? -50.923 -32.226 83.557 1.00 64.06 81 GLY A CA 1
ATOM 584 C C . GLY A 1 81 ? -51.986 -31.679 84.527 1.00 64.06 81 GLY A C 1
ATOM 585 O O . GLY A 1 81 ? -51.985 -30.500 84.869 1.00 64.06 81 GLY A O 1
ATOM 586 N N . ASN A 1 82 ? -52.907 -32.534 84.984 1.00 63.31 82 ASN A N 1
ATOM 587 C CA . ASN A 1 82 ? -54.024 -32.128 85.858 1.00 63.31 82 ASN A CA 1
ATOM 588 C C . ASN A 1 82 ? -53.789 -32.451 87.355 1.00 63.31 82 ASN A C 1
ATOM 590 O O . ASN A 1 82 ? -54.696 -32.301 88.171 1.00 63.31 82 ASN A O 1
ATOM 594 N N . ASP A 1 83 ? -52.582 -32.907 87.715 1.00 64.00 83 ASP A N 1
ATOM 595 C CA . ASP A 1 83 ? -52.231 -33.395 89.054 1.00 64.00 83 ASP A CA 1
ATOM 596 C C . ASP A 1 83 ? -51.394 -32.376 89.855 1.00 64.00 83 ASP A C 1
ATOM 598 O O . ASP A 1 83 ? -50.589 -31.612 89.320 1.00 64.00 83 ASP A O 1
ATOM 602 N N . TYR A 1 84 ? -51.533 -32.381 91.185 1.00 59.34 84 TYR A N 1
ATOM 603 C CA . TYR A 1 84 ? -50.847 -31.418 92.065 1.00 59.34 84 TYR A CA 1
ATOM 604 C C . TYR A 1 84 ? -49.311 -31.576 92.082 1.00 59.34 84 TYR A C 1
ATOM 606 O O . TYR A 1 84 ? -48.591 -30.600 92.301 1.00 59.34 84 TYR A O 1
ATOM 614 N N . ASP A 1 85 ? -48.787 -32.776 91.805 1.00 62.44 85 ASP A N 1
ATOM 615 C CA . ASP A 1 85 ? -47.340 -33.040 91.734 1.00 62.44 85 ASP A CA 1
ATOM 616 C C . ASP A 1 85 ? -46.694 -32.524 90.438 1.00 62.44 85 ASP A C 1
ATOM 618 O O . ASP A 1 85 ? -45.504 -32.190 90.415 1.00 62.44 85 ASP A O 1
ATOM 622 N N . SER A 1 86 ? -47.465 -32.397 89.355 1.00 61.59 86 SER A N 1
ATOM 623 C CA . SER A 1 86 ? -46.983 -31.875 88.076 1.00 61.59 86 SER A CA 1
ATOM 624 C C . SER A 1 86 ? -46.954 -30.341 88.023 1.00 61.59 86 SER A C 1
ATOM 626 O O . SER A 1 86 ? -46.259 -29.769 87.183 1.00 61.59 86 SER A O 1
ATOM 628 N N . LEU A 1 87 ? -47.515 -29.666 89.034 1.00 63.94 87 LEU A N 1
ATOM 629 C CA . LEU A 1 87 ? -47.358 -28.226 89.265 1.00 63.94 87 LEU A CA 1
ATOM 630 C C . LEU A 1 87 ? -45.892 -27.812 89.512 1.00 63.94 87 LEU A C 1
ATOM 632 O O . LEU A 1 87 ? -45.495 -26.700 89.178 1.00 63.94 87 LEU A O 1
ATOM 636 N N . LYS A 1 88 ? -45.035 -28.710 90.023 1.00 68.81 88 LYS A N 1
ATOM 637 C CA . LYS A 1 88 ? -43.584 -28.447 90.134 1.00 68.81 88 LYS A CA 1
ATOM 638 C C . LYS A 1 88 ? -42.910 -28.297 88.763 1.00 68.81 88 LYS A C 1
ATOM 640 O O . LYS A 1 88 ? -41.935 -27.558 88.641 1.00 68.81 88 LYS A O 1
ATOM 645 N N . LYS A 1 89 ? -43.443 -28.948 87.720 1.00 72.06 89 LYS A N 1
ATOM 646 C CA . LYS A 1 89 ? -42.940 -28.842 86.339 1.00 72.06 89 LYS A CA 1
ATOM 647 C C . LYS A 1 89 ? -43.254 -27.478 85.727 1.00 72.06 89 LYS A C 1
ATOM 649 O O . LYS A 1 89 ? -42.456 -26.980 84.937 1.00 72.06 89 LYS A O 1
ATOM 654 N N . LEU A 1 90 ? -44.344 -26.836 86.158 1.00 75.81 90 LEU A N 1
ATOM 655 C CA . LEU A 1 90 ? -44.716 -25.486 85.729 1.00 75.81 90 LEU A CA 1
ATOM 656 C C . LEU A 1 90 ? -43.615 -24.461 86.042 1.00 75.81 90 LEU A C 1
ATOM 658 O O . LEU A 1 90 ? -43.317 -23.626 85.197 1.00 75.81 90 LEU A O 1
ATOM 662 N N . GLY A 1 91 ? -42.958 -24.564 87.204 1.00 76.75 91 GLY A N 1
ATOM 663 C CA . GLY A 1 91 ? -41.817 -23.705 87.547 1.00 76.75 91 GLY A CA 1
ATOM 664 C C . GLY A 1 91 ? -40.667 -23.836 86.541 1.00 76.75 91 GLY A C 1
ATOM 665 O O . GLY A 1 91 ? -40.214 -22.840 85.986 1.00 76.75 91 GLY A O 1
ATOM 666 N N . SER A 1 92 ? -40.276 -25.074 86.217 1.00 78.44 92 SER A N 1
ATOM 667 C CA . SER A 1 92 ? -39.234 -25.340 85.210 1.00 78.44 92 SER A CA 1
ATOM 668 C C . SER A 1 92 ? -39.641 -24.935 83.785 1.00 78.44 92 SER A C 1
ATOM 670 O O . SER A 1 92 ? -38.796 -24.559 82.974 1.00 78.44 92 SER A O 1
ATOM 672 N N . LEU A 1 93 ? -40.940 -24.988 83.471 1.00 80.06 93 LEU A N 1
ATOM 673 C CA . LEU A 1 93 ? -41.483 -24.588 82.177 1.00 80.06 93 LEU A CA 1
ATOM 674 C C . LEU A 1 93 ? -41.495 -23.067 82.016 1.00 80.06 93 LEU A C 1
ATOM 676 O O . LEU A 1 93 ? -41.141 -22.571 80.952 1.00 80.06 93 LEU A O 1
ATOM 680 N N . ILE A 1 94 ? -41.863 -22.332 83.068 1.00 81.19 94 ILE A N 1
ATOM 681 C CA . ILE A 1 94 ? -41.808 -20.866 83.110 1.00 81.19 94 ILE A CA 1
ATOM 682 C C . ILE A 1 94 ? -40.366 -20.389 82.958 1.00 81.19 94 ILE A C 1
ATOM 684 O O . ILE A 1 94 ? -40.116 -19.444 82.216 1.00 81.19 94 ILE A O 1
ATOM 688 N N . GLU A 1 95 ? -39.416 -21.058 83.609 1.00 84.75 95 GLU A N 1
ATOM 689 C CA . GLU A 1 95 ? -37.996 -20.726 83.497 1.00 84.75 95 GLU A CA 1
ATOM 690 C C . GLU A 1 95 ? -37.476 -20.962 82.069 1.00 84.75 95 GLU A C 1
ATOM 692 O O . GLU A 1 95 ? -36.902 -20.052 81.470 1.00 84.75 95 GLU A O 1
ATOM 697 N N . LYS A 1 96 ? -37.811 -22.106 81.452 1.00 84.81 96 LYS A N 1
ATOM 698 C CA . LYS A 1 96 ? -37.521 -22.367 80.028 1.00 84.81 96 LYS A CA 1
ATOM 699 C C . LYS A 1 96 ? -38.190 -21.366 79.083 1.00 84.81 96 LYS A C 1
ATOM 701 O O . LYS A 1 96 ? -37.566 -20.916 78.127 1.00 84.81 96 LYS A O 1
ATOM 706 N N . LEU A 1 97 ? -39.456 -21.014 79.312 1.00 82.19 97 LEU A N 1
ATOM 707 C CA . LEU A 1 97 ? -40.181 -20.033 78.495 1.00 82.19 97 LEU A CA 1
ATOM 708 C C . LEU A 1 97 ? -39.592 -18.628 78.637 1.00 82.19 97 LEU A C 1
ATOM 710 O O . LEU A 1 97 ? -39.499 -17.911 77.647 1.00 82.19 97 LEU A O 1
ATOM 714 N N . SER A 1 98 ? -39.177 -18.251 79.845 1.00 81.75 98 SER A N 1
ATOM 715 C CA . SER A 1 98 ? -38.486 -16.994 80.141 1.00 81.75 98 SER A CA 1
ATOM 716 C C . SER A 1 98 ? -37.150 -16.908 79.403 1.00 81.75 98 SER A C 1
ATOM 718 O O . SER A 1 98 ? -36.868 -15.908 78.741 1.00 81.75 98 SER A O 1
ATOM 720 N N . GLU A 1 99 ? -36.356 -17.976 79.445 1.00 86.50 99 GLU A N 1
ATOM 721 C CA . GLU A 1 99 ? -35.069 -18.033 78.758 1.00 86.50 99 GLU A CA 1
ATOM 722 C C . GLU A 1 99 ? -35.234 -18.000 77.232 1.00 86.50 99 GLU A C 1
ATOM 724 O O . GLU A 1 99 ? -34.590 -17.194 76.559 1.00 86.50 99 GLU A O 1
ATOM 729 N N . ASN A 1 100 ? -36.184 -18.766 76.689 1.00 82.38 100 ASN A N 1
ATOM 730 C CA . ASN A 1 100 ? -36.519 -18.736 75.263 1.00 82.38 100 ASN A CA 1
ATOM 731 C C . ASN A 1 100 ? -37.043 -17.361 74.816 1.00 82.38 100 ASN A C 1
ATOM 733 O O . ASN A 1 100 ? -36.667 -16.872 73.751 1.00 82.38 100 ASN A O 1
ATOM 737 N N . LYS A 1 101 ? -37.885 -16.707 75.628 1.00 83.81 101 LYS A N 1
ATOM 738 C CA . LYS A 1 101 ? -38.375 -15.343 75.373 1.00 83.81 101 LYS A CA 1
ATOM 739 C C . LYS A 1 101 ? -37.217 -14.349 75.322 1.00 83.81 101 LYS A C 1
ATOM 741 O O . LYS A 1 101 ? -37.155 -13.551 74.391 1.00 83.81 101 LYS A O 1
ATOM 746 N N . LYS A 1 102 ? -36.286 -14.425 76.276 1.00 83.50 102 LYS A N 1
ATOM 747 C CA . LYS A 1 102 ? -35.111 -13.547 76.333 1.00 83.50 102 LYS A CA 1
ATOM 748 C C . LYS A 1 102 ? -34.190 -13.749 75.124 1.00 83.50 102 LYS A C 1
ATOM 750 O O . LYS A 1 102 ? -33.775 -12.769 74.514 1.00 83.50 102 LYS A O 1
ATOM 755 N N . GLN A 1 103 ? -33.926 -14.998 74.735 1.00 80.00 103 GLN A N 1
ATOM 756 C CA . GLN A 1 103 ? -33.129 -15.313 73.544 1.00 80.00 103 GLN A CA 1
ATOM 757 C C . GLN A 1 103 ? -33.788 -14.815 72.252 1.00 80.00 103 GLN A C 1
ATOM 759 O O . GLN A 1 103 ? -33.102 -14.301 71.370 1.00 80.00 103 GLN A O 1
ATOM 764 N N . LEU A 1 104 ? -35.113 -14.935 72.131 1.00 81.31 104 LEU A N 1
ATOM 765 C CA . LEU A 1 104 ? -35.835 -14.462 70.952 1.00 81.31 104 LEU A CA 1
ATOM 766 C C . LEU A 1 104 ? -35.855 -12.931 70.871 1.00 81.31 104 LEU A C 1
ATOM 768 O O . LEU A 1 104 ? -35.670 -12.381 69.792 1.00 81.31 104 LEU A O 1
ATOM 772 N N . GLU A 1 105 ? -36.032 -12.237 71.997 1.00 76.31 105 GLU A N 1
ATOM 773 C CA . GLU A 1 105 ? -35.940 -10.772 72.057 1.00 76.31 105 GLU A CA 1
ATOM 774 C C . GLU A 1 105 ? -34.542 -10.277 71.655 1.00 76.31 105 GLU A C 1
ATOM 776 O O . GLU A 1 105 ? -34.425 -9.339 70.864 1.00 76.31 105 GLU A O 1
ATOM 781 N N . GLU A 1 106 ? -33.481 -10.944 72.116 1.00 75.00 106 GLU A N 1
ATOM 782 C CA . GLU A 1 106 ? -32.098 -10.613 71.757 1.00 75.00 106 GLU A CA 1
ATOM 783 C C . GLU A 1 106 ? -31.815 -10.850 70.263 1.00 75.00 106 GLU A C 1
ATOM 785 O O . GLU A 1 106 ? -31.250 -9.975 69.597 1.00 75.00 106 GLU A O 1
ATOM 790 N N . GLN A 1 107 ? -32.291 -11.972 69.705 1.00 73.50 107 GLN A N 1
ATOM 791 C CA . GLN A 1 107 ? -32.209 -12.272 68.269 1.00 73.50 107 GLN A CA 1
ATOM 792 C C . GLN A 1 107 ? -33.017 -11.284 67.419 1.00 73.50 107 GLN A C 1
ATOM 794 O O . GLN A 1 107 ? -32.547 -10.833 66.378 1.00 73.50 107 GLN A O 1
ATOM 799 N N . VAL A 1 108 ? -34.218 -10.893 67.850 1.00 71.94 108 VAL A N 1
ATOM 800 C CA . VAL A 1 108 ? -35.044 -9.919 67.123 1.00 71.94 108 VAL A CA 1
ATOM 801 C C . VAL A 1 108 ? -34.396 -8.537 67.135 1.00 71.94 108 VAL A C 1
ATOM 803 O O . VAL A 1 108 ? -34.418 -7.862 66.108 1.00 71.94 108 VAL A O 1
ATOM 806 N N . LEU A 1 109 ? -33.776 -8.114 68.238 1.00 67.94 109 LEU A N 1
ATOM 807 C CA . LEU A 1 109 ? -33.067 -6.831 68.320 1.00 67.94 109 LEU A CA 1
ATOM 808 C C . LEU A 1 109 ? -31.821 -6.788 67.419 1.00 67.94 109 LEU A C 1
ATOM 810 O O . LEU A 1 109 ? -31.581 -5.780 66.744 1.00 67.94 109 LEU A O 1
ATOM 814 N N . THR A 1 110 ? -31.052 -7.878 67.351 1.00 67.06 110 THR A N 1
ATOM 815 C CA . THR A 1 110 ? -29.904 -7.983 66.431 1.00 67.06 110 THR A CA 1
ATOM 816 C C . THR A 1 110 ? -30.363 -8.035 64.975 1.00 67.06 110 THR A C 1
ATOM 818 O O . THR A 1 110 ? -29.898 -7.247 64.154 1.00 67.06 110 THR A O 1
ATOM 821 N N . VAL A 1 111 ? -31.359 -8.862 64.650 1.00 61.62 111 VAL A N 1
ATOM 822 C CA . VAL A 1 111 ? -31.897 -8.979 63.284 1.00 61.62 111 VAL A CA 1
ATOM 823 C C . VAL A 1 111 ? -32.551 -7.672 62.816 1.00 61.62 111 VAL A C 1
ATOM 825 O O . VAL A 1 111 ? -32.318 -7.239 61.686 1.00 61.62 111 VAL A O 1
ATOM 828 N N . SER A 1 112 ? -33.300 -6.990 63.685 1.00 60.91 112 SER A N 1
ATOM 829 C CA . SER A 1 112 ? -33.991 -5.733 63.354 1.00 60.91 112 SER A CA 1
ATOM 830 C C . SER A 1 112 ? -33.045 -4.548 63.183 1.00 60.91 112 SER A C 1
ATOM 832 O O . SER A 1 112 ? -33.411 -3.570 62.538 1.00 60.91 112 SER A O 1
ATOM 834 N N . SER A 1 113 ? -31.834 -4.601 63.740 1.00 63.22 113 SER A N 1
ATOM 835 C CA . SER A 1 113 ? -30.867 -3.503 63.628 1.00 63.22 113 SER A CA 1
ATOM 836 C C . SER A 1 113 ? -29.769 -3.760 62.595 1.00 63.22 113 SER A C 1
ATOM 838 O O . SER A 1 113 ? -29.253 -2.802 62.013 1.00 63.22 113 SER A O 1
ATOM 840 N N . GLU A 1 114 ? -29.424 -5.019 62.324 1.00 66.81 114 GLU A N 1
ATOM 841 C CA . GLU A 1 114 ? -28.330 -5.380 61.423 1.00 66.81 114 GLU A CA 1
ATOM 842 C C . GLU A 1 114 ? -28.792 -5.596 59.978 1.00 66.81 114 GLU A C 1
ATOM 844 O O . GLU A 1 114 ? -28.152 -5.105 59.043 1.00 66.81 114 GLU A O 1
ATOM 849 N N . VAL A 1 115 ? -29.930 -6.263 59.764 1.00 68.94 115 VAL A N 1
ATOM 850 C CA . VAL A 1 115 ? -30.427 -6.554 58.410 1.00 68.94 115 VAL A CA 1
ATOM 851 C C . VAL A 1 115 ? -30.784 -5.273 57.639 1.00 68.94 115 VAL A C 1
ATOM 853 O O . VAL A 1 115 ? -30.311 -5.133 56.508 1.00 68.94 115 VAL A O 1
ATOM 856 N N . PRO A 1 116 ? -31.499 -4.281 58.213 1.00 76.88 116 PRO A N 1
ATOM 857 C CA . PRO A 1 116 ? -31.788 -3.036 57.500 1.00 76.88 116 PRO A CA 1
ATOM 858 C C . PRO A 1 116 ? -30.528 -2.247 57.127 1.00 76.88 116 PRO A C 1
ATOM 860 O O . PRO A 1 116 ? -30.447 -1.708 56.027 1.00 76.88 116 PRO A O 1
ATOM 863 N N . LYS A 1 117 ? -29.503 -2.239 57.992 1.00 79.00 117 LYS A N 1
ATOM 864 C CA . LYS A 1 117 ? -28.217 -1.576 57.711 1.00 79.00 117 LYS A CA 1
ATOM 865 C C . LYS A 1 117 ? -27.435 -2.289 56.613 1.00 79.00 117 LYS A C 1
ATOM 867 O O . LYS A 1 117 ? -26.849 -1.634 55.756 1.00 79.00 117 LYS A O 1
ATOM 872 N N . ARG A 1 118 ? -27.443 -3.625 56.599 1.00 80.94 118 ARG A N 1
ATOM 873 C CA . ARG A 1 118 ? -26.812 -4.420 55.534 1.00 80.94 118 ARG A CA 1
ATOM 874 C C . ARG A 1 118 ? -27.491 -4.190 54.186 1.00 80.94 118 ARG A C 1
ATOM 876 O O . ARG A 1 118 ? -26.789 -4.023 53.194 1.00 80.94 118 ARG A O 1
ATOM 883 N N . ILE A 1 119 ? -28.822 -4.113 54.156 1.00 85.44 119 ILE A N 1
ATOM 884 C CA . ILE A 1 119 ? -29.585 -3.790 52.941 1.00 85.44 119 ILE A CA 1
ATOM 885 C C . ILE A 1 119 ? -29.294 -2.356 52.489 1.00 85.44 119 ILE A C 1
ATOM 887 O O . ILE A 1 119 ? -29.022 -2.137 51.313 1.00 85.44 119 ILE A O 1
ATOM 891 N N . GLN A 1 120 ? -29.281 -1.390 53.409 1.00 86.25 120 GLN A N 1
ATOM 892 C CA . GLN A 1 120 ? -28.964 0.004 53.096 1.00 86.25 120 GLN A CA 1
ATOM 893 C C . GLN A 1 120 ? -27.541 0.163 52.545 1.00 86.25 120 GLN A C 1
ATOM 895 O O . GLN A 1 120 ? -27.342 0.871 51.562 1.00 86.25 120 GLN A O 1
ATOM 900 N N . ASN A 1 121 ? -26.560 -0.529 53.128 1.00 88.00 121 ASN A N 1
ATOM 901 C CA . ASN A 1 121 ? -25.185 -0.532 52.632 1.00 88.00 121 ASN A CA 1
ATOM 902 C C . ASN A 1 121 ? -25.078 -1.207 51.262 1.00 88.00 121 ASN A C 1
ATOM 904 O O . ASN A 1 121 ? -24.407 -0.683 50.382 1.00 88.00 121 ASN A O 1
ATOM 908 N N . ALA A 1 122 ? -25.758 -2.338 51.053 1.00 93.12 122 ALA A N 1
ATOM 909 C CA . ALA A 1 122 ? -25.790 -3.003 49.753 1.00 93.12 122 ALA A CA 1
ATOM 910 C C . ALA A 1 122 ? -26.437 -2.116 48.676 1.00 93.12 122 ALA A C 1
ATOM 912 O O . ALA A 1 122 ? -25.915 -2.030 47.568 1.00 93.12 122 ALA A O 1
ATOM 913 N N . LEU A 1 123 ? -27.525 -1.415 49.013 1.00 92.62 123 LEU A N 1
ATOM 914 C CA . LEU A 1 123 ? -28.196 -0.482 48.113 1.00 92.62 123 LEU A CA 1
ATOM 915 C C . LEU A 1 123 ? -27.301 0.714 47.783 1.00 92.62 123 LEU A C 1
ATOM 917 O O . LEU A 1 123 ? -27.118 1.028 46.612 1.00 92.62 123 LEU A O 1
ATOM 921 N N . LYS A 1 124 ? -26.679 1.328 48.794 1.00 93.88 124 LYS A N 1
ATOM 922 C CA . LYS A 1 124 ? -25.733 2.430 48.599 1.00 93.88 124 LYS A CA 1
ATOM 923 C C . LYS A 1 124 ? -24.546 2.002 47.731 1.00 93.88 124 LYS A C 1
ATOM 925 O O . LYS A 1 124 ? -24.206 2.694 46.782 1.00 93.88 124 LYS A O 1
ATOM 930 N N . ASN A 1 125 ? -23.976 0.825 47.990 1.00 93.81 125 ASN A N 1
ATOM 931 C CA . ASN A 1 125 ? -22.890 0.275 47.179 1.00 93.81 125 ASN A CA 1
ATOM 932 C C . ASN A 1 125 ? -23.332 0.014 45.732 1.00 93.81 125 ASN A C 1
ATOM 934 O O . ASN A 1 125 ? -22.556 0.250 44.809 1.00 93.81 125 ASN A O 1
ATOM 938 N N . ALA A 1 126 ? -24.565 -0.453 45.515 1.00 94.69 126 ALA A N 1
ATOM 939 C CA . ALA A 1 126 ? -25.118 -0.636 44.176 1.00 94.69 126 ALA A CA 1
ATOM 940 C C . ALA A 1 126 ? -25.332 0.707 43.456 1.00 94.69 126 ALA A C 1
ATOM 942 O O . ALA A 1 126 ? -25.024 0.824 42.271 1.00 94.69 126 ALA A O 1
ATOM 943 N N . GLU A 1 127 ? -25.806 1.735 44.163 1.00 94.50 127 GLU A N 1
ATOM 944 C CA . GLU A 1 127 ? -25.950 3.092 43.624 1.00 94.50 127 GLU A CA 1
ATOM 945 C C . GLU A 1 127 ? -24.601 3.726 43.278 1.00 94.50 127 GLU A C 1
ATOM 947 O O . GLU A 1 127 ? -24.458 4.320 42.208 1.00 94.50 127 GLU A O 1
ATOM 952 N N . ASP A 1 128 ? -23.602 3.574 44.143 1.00 95.69 128 ASP A N 1
ATOM 953 C CA . ASP A 1 128 ? -22.253 4.085 43.911 1.00 95.69 128 ASP A CA 1
ATOM 954 C C . ASP A 1 128 ? -21.566 3.323 42.764 1.00 95.69 128 ASP A C 1
ATOM 956 O O . ASP A 1 128 ? -20.961 3.942 41.888 1.00 95.69 128 ASP A O 1
ATOM 960 N N . SER A 1 129 ? -21.767 2.002 42.676 1.00 95.19 129 SER A N 1
ATOM 961 C CA . SER A 1 129 ? -21.301 1.190 41.539 1.00 95.19 129 SER A CA 1
ATOM 962 C C . SER A 1 129 ? -21.955 1.625 40.227 1.00 95.19 129 SER A C 1
ATOM 964 O O . SER A 1 129 ? -21.281 1.731 39.207 1.00 95.19 129 SER A O 1
ATOM 966 N N . LYS A 1 130 ? -23.258 1.938 40.239 1.00 95.69 130 LYS A N 1
ATOM 967 C CA . LYS A 1 130 ? -23.972 2.467 39.069 1.00 95.69 130 LYS A CA 1
ATOM 968 C C . LYS A 1 130 ? -23.414 3.823 38.631 1.00 95.69 130 LYS A C 1
ATOM 970 O O . LYS A 1 130 ? -23.254 4.049 37.435 1.00 95.69 130 LYS A O 1
ATOM 975 N N . LYS A 1 131 ? -23.130 4.731 39.571 1.00 96.44 131 LYS A N 1
ATOM 976 C CA . LYS A 1 131 ? -22.521 6.035 39.252 1.00 96.44 131 LYS A CA 1
ATOM 977 C C . LYS A 1 131 ? -21.140 5.863 38.629 1.00 96.44 131 LYS A C 1
ATOM 979 O O . LYS A 1 131 ? -20.876 6.475 37.602 1.00 96.44 131 LYS A O 1
ATOM 984 N N . SER A 1 132 ? -20.306 5.005 39.216 1.00 95.50 132 SER A N 1
ATOM 985 C CA . SER A 1 132 ? -18.976 4.699 38.683 1.00 95.50 132 SER A CA 1
ATOM 986 C C . SER A 1 132 ? -19.055 4.081 37.287 1.00 95.50 132 SER A C 1
ATOM 988 O O . SER A 1 132 ? -18.312 4.490 36.404 1.00 95.50 132 SER A O 1
ATOM 990 N N . LEU A 1 133 ? -19.998 3.164 37.051 1.00 96.25 133 LEU A N 1
ATOM 991 C CA . LEU A 1 133 ? -20.204 2.572 35.731 1.00 96.25 133 LEU A CA 1
ATOM 992 C C . LEU A 1 133 ? -20.610 3.625 34.699 1.00 96.25 133 LEU A C 1
ATOM 994 O O . LEU A 1 133 ? -20.069 3.624 33.603 1.00 96.25 133 LEU A O 1
ATOM 998 N N . ASN A 1 134 ? -21.518 4.539 35.048 1.00 96.12 134 ASN A N 1
ATOM 999 C CA . ASN A 1 134 ? -21.919 5.618 34.145 1.00 96.12 134 ASN A CA 1
ATOM 1000 C C . ASN A 1 134 ? -20.757 6.564 33.813 1.00 96.12 134 ASN A C 1
ATOM 1002 O O . ASN A 1 134 ? -20.622 6.945 32.658 1.00 96.12 134 ASN A O 1
ATOM 1006 N N . GLN A 1 135 ? -19.920 6.911 34.797 1.00 96.69 135 GLN A N 1
ATOM 1007 C CA . GLN A 1 135 ? -18.714 7.715 34.564 1.00 96.69 135 GLN A CA 1
ATOM 1008 C C . GLN A 1 135 ? -17.746 7.007 33.620 1.00 96.69 135 GLN A C 1
ATOM 1010 O O . GLN A 1 135 ? -17.256 7.611 32.677 1.00 96.69 135 GLN A O 1
ATOM 1015 N N . LEU A 1 136 ? -17.522 5.711 33.835 1.00 95.81 136 LEU A N 1
ATOM 1016 C CA . LEU A 1 136 ? -16.626 4.921 32.997 1.00 95.81 136 LEU A CA 1
ATOM 1017 C C . LEU A 1 136 ? -17.165 4.774 31.567 1.00 95.81 136 LEU A C 1
ATOM 1019 O O . LEU A 1 136 ? -16.393 4.751 30.617 1.00 95.81 136 LEU A O 1
ATOM 1023 N N . LEU A 1 137 ? -18.490 4.713 31.408 1.00 96.62 137 LEU A N 1
ATOM 1024 C CA . LEU A 1 137 ? -19.150 4.712 30.103 1.00 96.62 137 LEU A CA 1
ATOM 1025 C C . LEU A 1 137 ? -18.965 6.064 29.399 1.00 96.62 137 LEU A C 1
ATOM 1027 O O . LEU A 1 137 ? -18.626 6.097 28.226 1.00 96.62 137 LEU A O 1
ATOM 1031 N N . GLU A 1 138 ? -19.118 7.177 30.117 1.00 96.81 138 GLU A N 1
ATOM 1032 C CA . GLU A 1 138 ? -18.861 8.517 29.575 1.00 96.81 138 GLU A CA 1
ATOM 1033 C C . GLU A 1 138 ? -17.390 8.686 29.159 1.00 96.81 138 GLU A C 1
ATOM 1035 O O . GLU A 1 138 ? -17.110 9.111 28.039 1.00 96.81 138 GLU A O 1
ATOM 1040 N N . GLU A 1 139 ? -16.444 8.263 30.001 1.00 96.69 139 GLU A N 1
ATOM 1041 C CA . GLU A 1 139 ? -15.013 8.248 29.671 1.00 96.69 139 GLU A CA 1
ATOM 1042 C C . GLU A 1 139 ? -14.708 7.384 28.439 1.00 96.69 139 GLU A C 1
ATOM 1044 O O . GLU A 1 139 ? -13.923 7.795 27.584 1.00 96.69 139 GLU A O 1
ATOM 1049 N N . GLU A 1 140 ? -15.342 6.215 28.314 1.00 95.31 140 GLU A N 1
ATOM 1050 C CA . GLU A 1 140 ? -15.197 5.340 27.148 1.00 95.31 140 GLU A CA 1
ATOM 1051 C C . GLU A 1 140 ? -15.721 6.005 25.875 1.00 95.31 140 GLU A C 1
ATOM 1053 O O . GLU A 1 140 ? -15.018 6.000 24.863 1.00 95.31 140 GLU A O 1
ATOM 1058 N N . THR A 1 141 ? -16.885 6.662 25.934 1.00 95.94 141 THR A N 1
ATOM 1059 C CA . THR A 1 141 ? -17.418 7.392 24.777 1.00 95.94 141 THR A CA 1
ATOM 1060 C C . THR A 1 141 ? -16.507 8.540 24.353 1.00 95.94 141 THR A C 1
ATOM 1062 O O . THR A 1 141 ? -16.184 8.658 23.174 1.00 95.94 141 THR A O 1
ATOM 1065 N N . LEU A 1 142 ? -15.996 9.327 25.306 1.00 97.00 142 LEU A N 1
ATOM 1066 C CA . LEU A 1 142 ? -15.071 10.424 25.017 1.00 97.00 142 LEU A CA 1
ATOM 1067 C C . LEU A 1 142 ? -13.751 9.921 24.433 1.00 97.00 142 LEU A C 1
ATOM 1069 O O . LEU A 1 142 ? -13.190 10.541 23.526 1.00 97.00 142 LEU A O 1
ATOM 1073 N N . LEU A 1 143 ? -13.240 8.801 24.946 1.00 96.19 143 LEU A N 1
ATOM 1074 C CA . LEU A 1 143 ? -12.035 8.182 24.416 1.00 96.19 143 LEU A CA 1
ATOM 1075 C C . LEU A 1 143 ? -12.266 7.665 22.993 1.00 96.19 143 LEU A C 1
ATOM 1077 O O . LEU A 1 143 ? -11.426 7.899 22.127 1.00 96.19 143 LEU A O 1
ATOM 1081 N N . SER A 1 144 ? -13.400 7.011 22.743 1.00 96.44 144 SER A N 1
ATOM 1082 C CA . SER A 1 144 ? -13.795 6.530 21.418 1.00 96.44 144 SER A CA 1
ATOM 1083 C C . SER A 1 144 ? -13.893 7.683 20.415 1.00 96.44 144 SER A C 1
ATOM 1085 O O . SER A 1 144 ? -13.278 7.630 19.350 1.00 96.44 144 SER A O 1
ATOM 1087 N N . ASP A 1 145 ? -14.558 8.778 20.787 1.00 96.62 145 ASP A N 1
ATOM 1088 C CA . ASP A 1 145 ? -14.679 9.977 19.953 1.00 96.62 145 ASP A CA 1
ATOM 1089 C C . ASP A 1 145 ? -13.317 10.630 19.681 1.00 96.62 145 ASP A C 1
ATOM 1091 O O . ASP A 1 145 ? -13.021 11.036 18.554 1.00 96.62 145 ASP A O 1
ATOM 1095 N N . SER A 1 146 ? -12.449 10.691 20.695 1.00 97.31 146 SER A N 1
ATOM 1096 C CA . SER A 1 146 ? -11.084 11.203 20.554 1.00 97.31 146 SER A CA 1
ATOM 1097 C C . SER A 1 146 ? -10.256 10.351 19.588 1.00 97.31 146 SER A C 1
ATOM 1099 O O . SER A 1 146 ? -9.611 10.888 18.683 1.00 97.31 146 SER A O 1
ATOM 1101 N N . ILE A 1 147 ? -10.313 9.022 19.725 1.00 96.25 147 ILE A N 1
ATOM 1102 C CA . ILE A 1 147 ? -9.628 8.080 18.832 1.00 96.25 147 ILE A CA 1
ATOM 1103 C C . ILE A 1 147 ? -10.142 8.238 17.403 1.00 96.25 147 ILE A C 1
ATOM 1105 O O . ILE A 1 147 ? -9.332 8.382 16.488 1.00 96.25 147 ILE A O 1
ATOM 1109 N N . ASN A 1 148 ? -11.460 8.271 17.206 1.00 95.88 148 ASN A N 1
ATOM 1110 C CA . ASN A 1 148 ? -12.056 8.445 15.884 1.00 95.88 148 ASN A CA 1
ATOM 1111 C C . ASN A 1 148 ? -11.630 9.777 15.256 1.00 95.88 148 ASN A C 1
ATOM 1113 O O . ASN A 1 148 ? -11.176 9.791 14.116 1.00 95.88 148 ASN A O 1
ATOM 1117 N N . SER A 1 149 ? -11.636 10.876 16.018 1.00 95.88 149 SER A N 1
ATOM 1118 C CA . SER A 1 149 ? -11.144 12.170 15.530 1.00 95.88 149 SER A CA 1
ATOM 1119 C C . SER A 1 149 ? -9.664 12.128 15.136 1.00 95.88 149 SER A C 1
ATOM 1121 O O . SER A 1 149 ? -9.261 12.762 14.159 1.00 95.88 149 SER A O 1
ATOM 1123 N N . HIS A 1 150 ? -8.830 11.407 15.889 1.00 96.12 150 HIS A N 1
ATOM 1124 C CA . HIS A 1 150 ? -7.422 11.226 15.543 1.00 96.12 150 HIS A CA 1
ATOM 1125 C C . HIS A 1 150 ? -7.238 10.383 14.278 1.00 96.12 150 HIS A C 1
ATOM 1127 O O . HIS A 1 150 ? -6.371 10.715 13.471 1.00 96.12 150 HIS A O 1
ATOM 1133 N N . LEU A 1 151 ? -8.052 9.343 14.081 1.00 93.69 151 LEU A N 1
ATOM 1134 C CA . LEU A 1 151 ? -8.030 8.522 12.870 1.00 93.69 151 LEU A CA 1
ATOM 1135 C C . LEU A 1 151 ? -8.470 9.321 11.639 1.00 93.69 151 LEU A C 1
ATOM 1137 O O . LEU A 1 151 ? -7.750 9.318 10.646 1.00 93.69 151 LEU A O 1
ATOM 1141 N N . GLU A 1 152 ? -9.563 10.082 11.731 1.00 94.62 152 GLU A N 1
ATOM 1142 C CA . GLU A 1 152 ? -10.038 10.958 10.647 1.00 94.62 152 GLU A CA 1
ATOM 1143 C C . GLU A 1 152 ? -8.998 12.022 10.267 1.00 94.62 152 GLU A C 1
ATOM 1145 O O . GLU A 1 152 ? -8.810 12.341 9.097 1.00 94.62 152 GLU A O 1
ATOM 1150 N N . LYS A 1 153 ? -8.272 12.569 11.249 1.00 94.06 153 LYS A N 1
ATOM 1151 C CA . LYS A 1 153 ? -7.186 13.527 10.985 1.00 94.06 153 LYS A CA 1
ATOM 1152 C C . LYS A 1 153 ? -5.953 12.874 10.362 1.00 94.06 153 LYS A C 1
ATOM 1154 O O . LYS A 1 153 ? -5.223 13.552 9.642 1.00 94.06 153 LYS A O 1
ATOM 1159 N N . ALA A 1 154 ? -5.689 11.605 10.670 1.00 93.56 154 ALA A N 1
ATOM 1160 C CA . ALA A 1 154 ? -4.532 10.868 10.168 1.00 93.56 154 ALA A CA 1
ATOM 1161 C C . ALA A 1 154 ? -4.761 10.274 8.769 1.00 93.56 154 ALA A C 1
ATOM 1163 O O . ALA A 1 154 ? -3.799 10.103 8.025 1.00 93.56 154 ALA A O 1
ATOM 1164 N N . GLU A 1 155 ? -6.011 9.995 8.396 1.00 93.50 155 GLU A N 1
ATOM 1165 C CA . GLU A 1 155 ? -6.403 9.477 7.081 1.00 93.50 155 GLU A CA 1
ATOM 1166 C C . GLU A 1 155 ? -5.816 10.271 5.896 1.00 93.50 155 GLU A C 1
ATOM 1168 O O . GLU A 1 155 ? -5.089 9.662 5.107 1.00 93.50 155 GLU A O 1
ATOM 1173 N N . PRO A 1 156 ? -5.972 11.608 5.794 1.00 94.88 156 PRO A N 1
ATOM 1174 C CA . PRO A 1 156 ? -5.417 12.358 4.665 1.00 94.88 156 PRO A CA 1
ATOM 1175 C C . PRO A 1 156 ? -3.884 12.321 4.626 1.00 94.88 156 PRO A C 1
ATOM 1177 O O . PRO A 1 156 ? -3.292 12.290 3.554 1.00 94.88 156 PRO A O 1
ATOM 1180 N N . TRP A 1 157 ? -3.220 12.248 5.784 1.00 93.06 157 TRP A N 1
ATOM 1181 C CA . TRP A 1 157 ? -1.758 12.132 5.834 1.00 93.06 157 TRP A CA 1
ATOM 1182 C C . TRP A 1 157 ? -1.280 10.768 5.328 1.00 93.06 157 TRP A C 1
ATOM 1184 O O . TRP A 1 157 ? -0.201 10.676 4.744 1.00 93.06 157 TRP A O 1
ATOM 1194 N N . MET A 1 158 ? -2.062 9.705 5.541 1.00 92.75 158 MET A N 1
ATOM 1195 C CA . MET A 1 158 ? -1.766 8.384 4.981 1.00 92.75 158 MET A CA 1
ATOM 1196 C C . MET A 1 158 ? -1.971 8.354 3.466 1.00 92.75 158 MET A C 1
ATOM 1198 O O . MET A 1 158 ? -1.166 7.741 2.765 1.00 92.75 158 MET A O 1
ATOM 1202 N N . GLU A 1 159 ? -3.004 9.027 2.956 1.00 95.81 159 GLU A N 1
ATOM 1203 C CA . GLU A 1 159 ? -3.224 9.177 1.513 1.00 95.81 159 GLU A CA 1
ATOM 1204 C C . GLU A 1 159 ? -2.086 9.967 0.853 1.00 95.81 159 GLU A C 1
ATOM 1206 O O . GLU A 1 159 ? -1.491 9.491 -0.116 1.00 95.81 159 GLU A O 1
ATOM 1211 N N . ASP A 1 160 ? -1.716 11.116 1.424 1.00 95.19 160 ASP A N 1
ATOM 1212 C CA . ASP A 1 160 ? -0.600 11.944 0.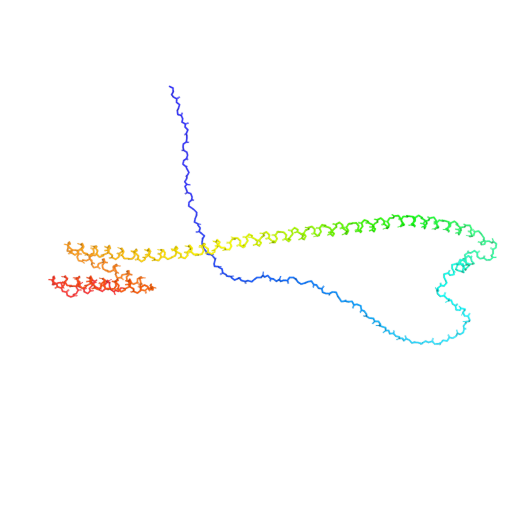952 1.00 95.19 160 ASP A CA 1
ATOM 1213 C C . ASP A 1 160 ? 0.725 11.170 0.972 1.00 95.19 160 ASP A C 1
ATOM 1215 O O . ASP A 1 160 ? 1.507 11.223 0.017 1.00 95.19 160 ASP A O 1
ATOM 1219 N N . LEU A 1 161 ? 0.975 10.398 2.036 1.00 95.94 161 LEU A N 1
ATOM 1220 C CA . LEU A 1 161 ? 2.141 9.522 2.116 1.00 95.94 161 LEU A CA 1
ATOM 1221 C C . LEU A 1 161 ? 2.114 8.453 1.016 1.00 95.94 161 LEU A C 1
ATOM 1223 O O . LEU A 1 161 ? 3.147 8.190 0.403 1.00 95.94 161 LEU A O 1
ATOM 1227 N N . GLY A 1 162 ? 0.949 7.868 0.732 1.00 96.31 162 GLY A N 1
ATOM 1228 C CA . GLY A 1 162 ? 0.771 6.923 -0.370 1.00 96.31 162 GLY A CA 1
ATOM 1229 C C . GLY A 1 162 ? 1.133 7.537 -1.723 1.00 96.31 162 GLY A C 1
ATOM 1230 O O . GLY A 1 162 ? 1.882 6.936 -2.493 1.00 96.31 162 GLY A O 1
ATOM 1231 N N . VAL A 1 163 ? 0.685 8.769 -1.985 1.00 96.75 163 VAL A N 1
ATOM 1232 C CA . VAL A 1 163 ? 1.037 9.513 -3.206 1.00 96.75 163 VAL A CA 1
ATOM 1233 C C . VAL A 1 163 ? 2.545 9.754 -3.294 1.00 96.75 163 VAL A C 1
ATOM 1235 O O . VAL A 1 163 ? 3.138 9.537 -4.352 1.00 96.75 163 VAL A O 1
ATOM 1238 N N . LEU A 1 164 ? 3.182 10.171 -2.197 1.00 97.00 164 LEU A N 1
ATOM 1239 C CA . LEU A 1 164 ? 4.630 10.389 -2.156 1.00 97.00 164 LEU A CA 1
ATOM 1240 C C . LEU A 1 164 ? 5.414 9.096 -2.407 1.00 97.00 164 LEU A C 1
ATOM 1242 O O . LEU A 1 164 ? 6.392 9.119 -3.152 1.00 97.00 164 LEU A O 1
ATOM 1246 N N . ILE A 1 165 ? 4.976 7.966 -1.847 1.00 97.50 165 ILE A N 1
ATOM 1247 C CA . ILE A 1 165 ? 5.600 6.658 -2.094 1.00 97.50 165 ILE A CA 1
ATOM 1248 C C . ILE A 1 165 ? 5.521 6.304 -3.583 1.00 97.50 165 ILE A C 1
ATOM 1250 O O . ILE A 1 165 ? 6.545 5.990 -4.185 1.00 97.50 165 ILE A O 1
ATOM 1254 N N . SER A 1 166 ? 4.352 6.446 -4.214 1.00 96.75 166 SER A N 1
ATOM 1255 C CA . SER A 1 166 ? 4.211 6.186 -5.653 1.00 96.75 166 SER A CA 1
ATOM 1256 C C . SER A 1 166 ? 5.082 7.109 -6.515 1.00 96.75 166 SER A C 1
ATOM 1258 O O . SER A 1 166 ? 5.602 6.689 -7.548 1.00 96.75 166 SER A O 1
ATOM 1260 N N . GLN A 1 167 ? 5.283 8.365 -6.103 1.00 97.50 167 GLN A N 1
ATOM 1261 C CA . GLN A 1 167 ? 6.207 9.274 -6.789 1.00 97.50 167 GLN A CA 1
ATOM 1262 C C . GLN A 1 167 ? 7.663 8.815 -6.669 1.00 97.50 167 GLN A C 1
ATOM 1264 O O . GLN A 1 167 ? 8.407 8.896 -7.647 1.00 97.50 167 GLN A O 1
ATOM 1269 N N . VAL A 1 168 ? 8.075 8.323 -5.499 1.00 97.44 168 VAL A N 1
ATOM 1270 C CA . VAL A 1 168 ? 9.423 7.775 -5.295 1.00 97.44 168 VAL A CA 1
ATOM 1271 C C . VAL A 1 168 ? 9.641 6.549 -6.178 1.00 97.44 168 VAL A C 1
ATOM 1273 O O . VAL A 1 168 ? 10.635 6.510 -6.900 1.00 97.44 168 VAL A O 1
ATOM 1276 N N . GLU A 1 169 ? 8.694 5.611 -6.214 1.00 96.12 169 GLU A N 1
ATOM 1277 C CA . GLU A 1 169 ? 8.760 4.426 -7.086 1.00 96.12 169 GLU A CA 1
ATOM 1278 C C . GLU A 1 169 ? 8.902 4.812 -8.571 1.00 96.12 169 GLU A C 1
AT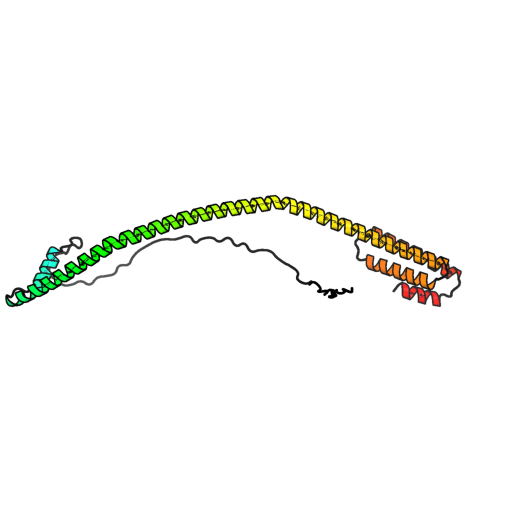OM 1280 O O . GLU A 1 169 ? 9.692 4.230 -9.320 1.00 96.12 169 GLU A O 1
ATOM 1285 N N . GLU A 1 170 ? 8.180 5.846 -9.011 1.00 95.44 170 GLU A N 1
ATOM 1286 C CA . GLU A 1 170 ? 8.276 6.358 -10.378 1.00 95.44 170 GLU A CA 1
ATOM 1287 C C . GLU A 1 170 ? 9.651 6.985 -10.669 1.00 95.44 170 GLU A C 1
ATOM 1289 O O . GLU A 1 170 ? 10.227 6.785 -11.743 1.00 95.44 170 GLU A O 1
ATOM 1294 N N . ILE A 1 171 ? 10.221 7.722 -9.714 1.00 96.75 171 ILE A N 1
ATOM 1295 C CA . ILE A 1 171 ? 11.572 8.285 -9.837 1.00 96.75 171 ILE A CA 1
ATOM 1296 C C . ILE A 1 171 ? 12.619 7.167 -9.888 1.00 96.75 171 ILE A C 1
ATOM 1298 O O . ILE A 1 171 ? 13.527 7.216 -10.719 1.00 96.75 171 ILE A O 1
ATOM 1302 N N . GLU A 1 172 ? 12.492 6.137 -9.054 1.00 94.81 172 GLU A N 1
ATOM 1303 C CA . GLU A 1 172 ? 13.395 4.982 -9.051 1.00 94.81 172 GLU A CA 1
ATOM 1304 C C . GLU A 1 172 ? 13.362 4.227 -10.382 1.00 94.81 172 GLU A C 1
ATOM 1306 O O . GLU A 1 172 ? 14.410 3.813 -10.900 1.00 94.81 172 GLU A O 1
ATOM 1311 N N . ARG A 1 173 ? 12.178 4.113 -10.992 1.00 91.69 173 ARG A N 1
ATOM 1312 C CA . ARG A 1 173 ? 12.015 3.537 -12.329 1.00 91.69 173 ARG A CA 1
ATOM 1313 C C . ARG A 1 173 ? 12.741 4.358 -13.393 1.00 91.69 173 ARG A C 1
ATOM 1315 O O . ARG A 1 173 ? 13.510 3.794 -14.178 1.00 91.69 173 ARG A O 1
ATOM 1322 N N . HIS A 1 174 ? 12.552 5.677 -13.407 1.00 92.94 174 HIS A N 1
ATOM 1323 C CA . HIS A 1 174 ? 13.257 6.567 -14.334 1.00 92.94 174 HIS A CA 1
ATOM 1324 C C . HIS A 1 174 ? 14.777 6.537 -14.130 1.00 92.94 174 HIS A C 1
ATOM 1326 O O . HIS A 1 174 ? 15.534 6.467 -15.099 1.00 92.94 174 HIS A O 1
ATOM 1332 N N . LEU A 1 175 ? 15.239 6.532 -12.878 1.00 94.25 175 LEU A N 1
ATOM 1333 C CA . LEU A 1 175 ? 16.659 6.443 -12.553 1.00 94.25 175 LEU A CA 1
ATOM 1334 C C . LEU A 1 175 ? 17.261 5.128 -13.054 1.00 94.25 175 LEU A C 1
ATOM 1336 O O . LEU A 1 175 ? 18.355 5.119 -13.613 1.00 94.25 175 LEU A O 1
ATOM 1340 N N . SER A 1 176 ? 16.544 4.020 -12.877 1.00 91.31 176 SER A N 1
ATOM 1341 C CA . SER A 1 176 ? 16.970 2.712 -13.372 1.00 91.31 176 SER A CA 1
ATOM 1342 C C . SER A 1 176 ? 17.108 2.715 -14.894 1.00 91.31 176 SER A C 1
ATOM 1344 O O . SER A 1 176 ? 18.133 2.275 -15.410 1.00 91.31 176 SER A O 1
ATOM 1346 N N . TYR A 1 177 ? 16.138 3.283 -15.616 1.00 93.25 177 TYR A N 1
ATOM 1347 C CA . TYR A 1 177 ? 16.217 3.454 -17.070 1.00 93.25 177 TYR A CA 1
ATOM 1348 C C . TYR A 1 177 ? 17.461 4.253 -17.497 1.00 93.25 177 TYR A C 1
ATOM 1350 O O . TYR A 1 177 ? 18.202 3.821 -18.381 1.00 93.25 177 TYR A O 1
ATOM 1358 N N . LEU A 1 178 ? 17.744 5.379 -16.833 1.00 93.81 178 LEU A N 1
ATOM 1359 C CA . LEU A 1 178 ?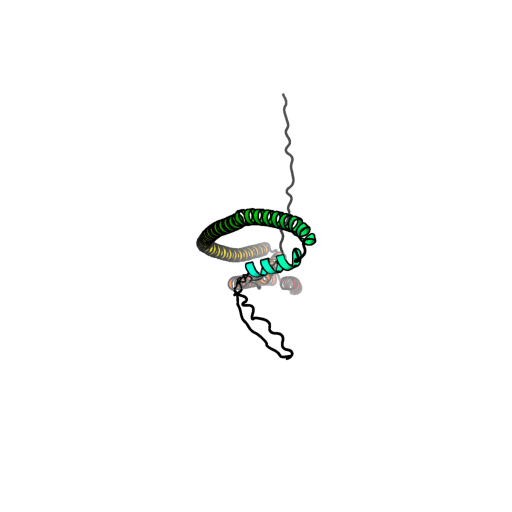 18.925 6.199 -17.124 1.00 93.81 178 LEU A CA 1
ATOM 1360 C C . LEU A 1 178 ? 20.243 5.475 -16.820 1.00 93.81 178 LEU A C 1
ATOM 1362 O O . LEU A 1 178 ? 21.186 5.578 -17.602 1.00 93.81 178 LEU A O 1
ATOM 1366 N N . LYS A 1 179 ? 20.311 4.701 -15.728 1.00 93.75 179 LYS A N 1
ATOM 1367 C CA . LYS A 1 179 ? 21.486 3.874 -15.399 1.00 93.75 179 LYS A CA 1
ATOM 1368 C C . LYS A 1 179 ? 21.797 2.875 -16.512 1.00 93.75 179 LYS A C 1
ATOM 1370 O O . LYS A 1 179 ? 22.961 2.705 -16.868 1.00 93.75 179 LYS A O 1
ATOM 1375 N N . TRP A 1 180 ? 20.772 2.245 -17.086 1.00 92.19 180 TRP A N 1
ATOM 1376 C CA . TRP A 1 180 ? 20.954 1.330 -18.212 1.00 92.19 180 TRP A CA 1
ATOM 1377 C C . TRP A 1 180 ? 21.481 2.037 -19.458 1.00 92.19 180 TRP A C 1
ATOM 1379 O O . TRP A 1 180 ? 22.415 1.531 -20.076 1.00 92.19 180 TRP A O 1
ATOM 1389 N N . ILE A 1 181 ? 20.937 3.209 -19.802 1.00 93.19 181 ILE A N 1
ATOM 1390 C CA . ILE A 1 181 ? 21.449 4.013 -20.923 1.00 93.19 181 ILE A CA 1
ATOM 1391 C C . ILE A 1 181 ? 22.921 4.356 -20.708 1.00 93.19 181 ILE A C 1
ATOM 1393 O O . ILE A 1 181 ? 23.742 4.040 -21.565 1.00 93.19 181 ILE A O 1
ATOM 1397 N N . SER A 1 182 ? 23.262 4.913 -19.545 1.00 94.81 182 SER A N 1
ATOM 1398 C CA . SER A 1 182 ? 24.636 5.305 -19.226 1.00 94.81 182 SER A CA 1
ATOM 1399 C C . SER A 1 182 ? 25.607 4.124 -19.322 1.00 94.81 182 SER A C 1
ATOM 1401 O O . SER A 1 182 ? 26.704 4.265 -19.859 1.00 94.81 182 SER A O 1
ATOM 1403 N N . ARG A 1 183 ? 25.192 2.927 -18.887 1.00 94.06 183 ARG A N 1
ATOM 1404 C CA . ARG A 1 183 ? 26.021 1.723 -19.006 1.00 94.06 183 ARG A CA 1
ATOM 1405 C C . ARG A 1 183 ? 26.245 1.297 -20.461 1.00 94.06 183 ARG A C 1
ATOM 1407 O O . ARG A 1 183 ? 27.329 0.831 -20.805 1.00 94.06 183 ARG A O 1
ATOM 1414 N N . ILE A 1 184 ? 25.232 1.427 -21.316 1.00 93.38 184 ILE A N 1
ATOM 1415 C CA . ILE A 1 184 ? 25.349 1.111 -22.749 1.00 93.38 184 ILE A CA 1
ATOM 1416 C C . ILE A 1 184 ? 26.258 2.121 -23.452 1.00 93.38 184 ILE A C 1
ATOM 1418 O O . ILE A 1 184 ? 27.049 1.727 -24.312 1.00 93.38 184 ILE A O 1
ATOM 1422 N N . GLU A 1 185 ? 26.156 3.400 -23.093 1.00 94.56 185 GLU A N 1
ATOM 1423 C CA . GLU A 1 185 ? 27.025 4.465 -23.600 1.00 94.56 185 GLU A CA 1
ATOM 1424 C C . GLU A 1 185 ? 28.484 4.203 -23.216 1.00 94.56 185 GLU A C 1
ATOM 1426 O O . GLU A 1 185 ? 29.332 4.130 -24.099 1.00 94.56 185 GLU A O 1
ATOM 1431 N N . GLU A 1 186 ? 28.761 3.908 -21.943 1.00 96.25 186 GLU A N 1
ATOM 1432 C CA . GLU A 1 186 ? 30.108 3.569 -21.462 1.00 96.25 186 GLU A CA 1
ATOM 1433 C C . GLU A 1 186 ? 30.715 2.382 -22.232 1.00 96.25 186 GLU A C 1
ATOM 1435 O O . GLU A 1 186 ? 31.861 2.426 -22.683 1.00 96.25 186 GLU A O 1
ATOM 1440 N N . LEU A 1 187 ? 29.948 1.305 -22.429 1.00 93.81 187 LEU A N 1
ATOM 1441 C CA . LEU A 1 187 ? 30.416 0.154 -23.206 1.00 93.81 187 LEU A CA 1
ATOM 1442 C C . LEU A 1 187 ? 30.626 0.500 -24.684 1.00 93.81 187 LEU A C 1
ATOM 1444 O O . LEU A 1 187 ? 31.558 -0.013 -25.301 1.00 93.81 187 LEU A O 1
ATOM 1448 N N . SER A 1 188 ? 29.784 1.361 -25.254 1.00 94.06 188 SER A N 1
ATOM 1449 C CA . SER A 1 188 ? 29.933 1.835 -26.634 1.00 94.06 188 SER A CA 1
ATOM 1450 C C . SER A 1 188 ? 31.210 2.659 -26.804 1.00 94.06 188 SER A C 1
ATOM 1452 O O . SER A 1 188 ? 31.953 2.433 -27.760 1.00 94.06 188 SER A O 1
ATOM 1454 N N . ASP A 1 189 ? 31.511 3.541 -25.851 1.00 95.62 189 ASP A N 1
ATOM 1455 C CA . ASP A 1 189 ? 32.735 4.343 -25.829 1.00 95.62 189 ASP A CA 1
ATOM 1456 C C . ASP A 1 189 ? 33.979 3.461 -25.695 1.00 95.62 189 ASP A C 1
ATOM 1458 O O . ASP A 1 189 ? 34.941 3.622 -26.451 1.00 95.62 189 ASP A O 1
ATOM 1462 N N . ASN A 1 190 ? 33.937 2.459 -24.812 1.00 93.81 190 ASN A N 1
ATOM 1463 C CA . ASN A 1 190 ? 35.014 1.482 -24.659 1.00 93.81 190 ASN A CA 1
ATOM 1464 C C . ASN A 1 190 ? 35.254 0.694 -25.960 1.00 93.81 190 ASN A C 1
ATOM 1466 O O . ASN A 1 190 ? 36.395 0.580 -26.412 1.00 93.81 190 ASN A O 1
ATOM 1470 N N . ILE A 1 191 ? 34.193 0.199 -26.618 1.00 91.50 191 ILE A N 1
ATOM 1471 C CA . ILE A 1 191 ? 34.306 -0.484 -27.921 1.00 91.50 191 ILE A CA 1
ATOM 1472 C C . ILE A 1 191 ? 34.929 0.452 -28.957 1.00 91.50 191 ILE A C 1
ATOM 1474 O O . ILE A 1 191 ? 35.843 0.050 -29.682 1.00 91.50 191 ILE A O 1
ATOM 1478 N N . GLN A 1 192 ? 34.468 1.702 -29.028 1.00 92.88 192 GLN A N 1
ATOM 1479 C CA . GLN A 1 192 ? 35.015 2.686 -29.951 1.00 92.88 192 GLN A CA 1
ATOM 1480 C C . GLN A 1 192 ? 36.507 2.923 -29.696 1.00 92.88 192 GLN A C 1
ATOM 1482 O O . GLN A 1 192 ? 37.299 2.898 -30.640 1.00 92.88 192 GLN A O 1
ATOM 1487 N N . GLN A 1 193 ? 36.906 3.106 -28.437 1.00 94.69 193 GLN A N 1
ATOM 1488 C CA . GLN A 1 193 ? 38.297 3.312 -28.048 1.00 94.69 193 GLN A CA 1
ATOM 1489 C C . GLN A 1 193 ? 39.175 2.117 -28.436 1.00 94.69 193 GLN A C 1
ATOM 1491 O O . GLN A 1 193 ? 40.226 2.311 -29.051 1.00 94.69 193 GLN A O 1
ATOM 1496 N N . TYR A 1 194 ? 38.737 0.888 -28.150 1.00 89.94 194 TYR A N 1
ATOM 1497 C CA . TYR A 1 194 ? 39.461 -0.324 -28.540 1.00 89.94 194 TYR A CA 1
ATOM 1498 C C . TYR A 1 194 ? 39.576 -0.474 -30.060 1.00 89.94 194 TYR A C 1
ATOM 1500 O O . TYR A 1 194 ? 40.620 -0.875 -30.573 1.00 89.94 194 TYR A O 1
ATOM 1508 N N . LEU A 1 195 ? 38.550 -0.074 -30.814 1.00 87.06 195 LEU A N 1
ATOM 1509 C CA . LEU A 1 195 ? 38.616 -0.045 -32.274 1.00 87.06 195 LEU A CA 1
ATOM 1510 C C . LEU A 1 195 ? 39.591 1.014 -32.811 1.00 87.06 195 LEU A C 1
ATOM 1512 O O . LEU A 1 195 ? 40.190 0.789 -33.863 1.00 87.06 195 LEU A O 1
ATOM 1516 N N . MET A 1 196 ? 39.772 2.144 -32.119 1.00 89.19 196 MET A N 1
ATOM 1517 C CA . MET A 1 196 ? 40.760 3.165 -32.497 1.00 89.19 196 MET A CA 1
ATOM 1518 C C . MET A 1 196 ? 42.198 2.724 -32.198 1.00 89.19 196 MET A C 1
ATOM 1520 O O . MET A 1 196 ? 43.108 3.044 -32.961 1.00 89.19 196 MET A O 1
ATOM 1524 N N . THR A 1 197 ? 42.412 1.956 -31.126 1.00 90.44 197 THR A N 1
ATOM 1525 C CA . THR A 1 197 ? 43.733 1.426 -30.740 1.00 90.44 197 THR A CA 1
ATOM 1526 C C . THR A 1 197 ? 44.072 0.081 -31.397 1.00 90.44 197 THR A C 1
ATOM 1528 O O . THR A 1 197 ? 45.121 -0.490 -31.112 1.00 90.44 197 THR A O 1
ATOM 1531 N N . ASN A 1 198 ? 43.229 -0.401 -32.322 1.00 81.88 198 ASN A N 1
ATOM 1532 C CA . ASN A 1 198 ? 43.318 -1.709 -32.992 1.00 81.88 198 ASN A CA 1
ATOM 1533 C C . ASN A 1 198 ? 43.276 -2.919 -32.043 1.00 81.88 198 ASN A C 1
ATOM 1535 O O . ASN A 1 198 ? 43.724 -4.008 -32.406 1.00 81.88 198 ASN A O 1
ATOM 1539 N N . ASN A 1 199 ? 42.693 -2.758 -30.857 1.00 85.06 1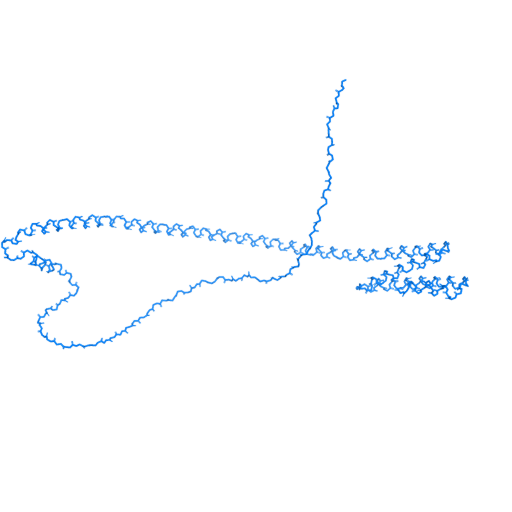99 ASN A N 1
ATOM 1540 C CA . ASN A 1 199 ? 42.541 -3.836 -29.896 1.00 85.06 199 ASN A CA 1
ATOM 1541 C C . ASN A 1 199 ? 41.223 -4.609 -30.100 1.00 85.06 199 ASN A C 1
ATOM 1543 O O . ASN A 1 199 ? 40.242 -4.453 -29.373 1.00 85.06 199 ASN A O 1
ATOM 1547 N N . VAL A 1 200 ? 41.176 -5.413 -31.163 1.00 82.31 200 VAL A N 1
ATOM 1548 C CA . VAL A 1 200 ? 39.966 -6.140 -31.587 1.00 82.31 200 VAL A CA 1
ATOM 1549 C C . VAL A 1 200 ? 39.465 -7.218 -30.601 1.00 82.31 200 VAL A C 1
ATOM 1551 O O . VAL A 1 200 ? 38.243 -7.315 -30.457 1.00 82.31 200 VAL A O 1
ATOM 1554 N N . PRO A 1 201 ? 40.314 -8.022 -29.923 1.00 82.69 201 PRO A N 1
ATOM 1555 C CA . PRO A 1 201 ? 39.823 -9.009 -28.957 1.00 82.69 201 PRO A CA 1
ATOM 1556 C C . PRO A 1 201 ? 39.095 -8.350 -27.773 1.00 82.69 201 PRO A C 1
ATOM 1558 O O . PRO A 1 201 ? 38.023 -8.798 -27.369 1.00 82.69 201 PRO A O 1
ATOM 1561 N N . GLU A 1 202 ? 39.610 -7.231 -27.275 1.00 85.31 202 GLU A N 1
ATOM 1562 C CA . GLU A 1 202 ? 39.049 -6.489 -26.148 1.00 85.31 202 GLU A CA 1
ATOM 1563 C C . GLU A 1 202 ? 37.753 -5.768 -26.539 1.00 85.31 202 GLU A C 1
ATOM 1565 O O . GLU A 1 202 ? 36.788 -5.756 -25.769 1.00 85.31 202 GLU A O 1
ATOM 1570 N N . ALA A 1 203 ? 37.667 -5.264 -27.775 1.00 88.94 203 ALA A N 1
ATOM 1571 C CA . ALA A 1 203 ? 36.414 -4.769 -28.344 1.00 88.94 203 ALA A CA 1
ATOM 1572 C C . ALA A 1 203 ? 35.347 -5.879 -28.442 1.00 88.94 203 ALA A C 1
ATOM 1574 O O . ALA A 1 203 ? 34.178 -5.638 -28.139 1.00 88.94 203 ALA A O 1
ATOM 1575 N N . ALA A 1 204 ? 35.737 -7.100 -28.830 1.00 87.12 204 ALA A N 1
ATOM 1576 C CA . ALA A 1 204 ? 34.827 -8.244 -28.905 1.00 87.12 204 ALA A CA 1
ATOM 1577 C C . ALA A 1 204 ? 34.334 -8.686 -27.515 1.00 87.12 204 ALA A C 1
ATOM 1579 O O . ALA A 1 204 ? 33.145 -8.947 -27.347 1.00 87.12 204 ALA A O 1
ATOM 1580 N N . SER A 1 205 ? 35.218 -8.70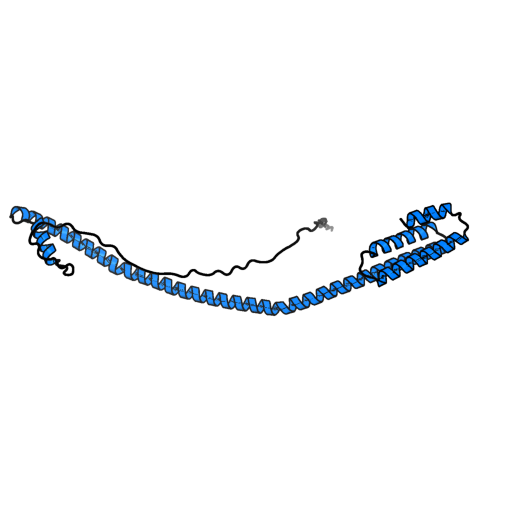2 -26.513 1.00 89.06 205 SER A N 1
ATOM 1581 C CA . SER A 1 205 ? 34.867 -8.992 -25.113 1.00 89.06 205 SER A CA 1
ATOM 1582 C C . SER A 1 205 ? 33.905 -7.948 -24.524 1.00 89.06 205 SER A C 1
ATOM 1584 O O . SER A 1 205 ? 32.901 -8.278 -23.888 1.00 89.06 205 SER A O 1
ATOM 1586 N N . THR A 1 206 ? 34.144 -6.666 -24.813 1.00 90.88 206 THR A N 1
ATOM 1587 C CA . THR A 1 206 ? 33.256 -5.572 -24.385 1.00 90.88 206 THR A CA 1
ATOM 1588 C C . THR A 1 206 ? 31.887 -5.657 -25.071 1.00 90.88 206 THR A C 1
ATOM 1590 O O . THR A 1 206 ? 30.857 -5.430 -24.436 1.00 90.88 206 THR A O 1
ATOM 1593 N N . LEU A 1 207 ? 31.845 -6.059 -26.347 1.00 90.94 207 LEU A N 1
ATOM 1594 C CA . LEU A 1 207 ? 30.595 -6.328 -27.062 1.00 90.94 207 LEU A CA 1
ATOM 1595 C C . LEU A 1 207 ? 29.836 -7.529 -26.476 1.00 90.94 207 LEU A C 1
ATOM 1597 O O . LEU A 1 207 ? 28.612 -7.468 -26.376 1.00 90.94 207 LEU A O 1
ATOM 1601 N N . ALA A 1 208 ? 30.536 -8.585 -26.050 1.00 88.81 208 ALA A N 1
ATOM 1602 C CA . ALA A 1 208 ? 29.924 -9.704 -25.331 1.00 88.81 208 ALA A CA 1
ATOM 1603 C C . ALA A 1 208 ? 29.289 -9.233 -24.011 1.00 88.81 208 ALA A C 1
ATOM 1605 O O . ALA A 1 208 ? 28.146 -9.571 -23.716 1.00 88.81 208 ALA A O 1
ATOM 1606 N N . SER A 1 209 ? 29.975 -8.349 -23.277 1.00 90.44 209 SER A N 1
ATOM 1607 C CA . SER A 1 209 ? 29.430 -7.735 -22.057 1.00 90.44 209 SER A CA 1
ATOM 1608 C C . SER A 1 209 ? 28.177 -6.893 -22.347 1.00 90.44 209 SER A C 1
ATOM 1610 O O . SER A 1 209 ? 27.223 -6.912 -21.576 1.00 90.44 209 SER A O 1
ATOM 1612 N N . MET A 1 210 ? 28.133 -6.181 -23.480 1.00 91.00 210 MET A N 1
ATOM 1613 C CA . MET A 1 210 ? 26.941 -5.442 -23.918 1.00 91.00 210 MET A CA 1
ATOM 1614 C C . MET A 1 210 ? 25.778 -6.377 -24.297 1.00 91.00 210 MET A C 1
ATOM 1616 O O . MET A 1 210 ? 24.624 -6.060 -24.016 1.00 91.00 210 MET A O 1
ATOM 1620 N N . ALA A 1 211 ? 26.065 -7.536 -24.898 1.00 89.44 211 ALA A N 1
ATOM 1621 C CA . ALA A 1 211 ? 25.061 -8.558 -25.193 1.00 89.44 211 ALA A CA 1
ATOM 1622 C C . ALA A 1 211 ? 24.511 -9.220 -23.915 1.00 89.44 211 ALA A C 1
ATOM 1624 O O . ALA A 1 211 ? 23.314 -9.482 -23.828 1.00 89.44 211 ALA A O 1
ATOM 1625 N N . GLU A 1 212 ? 25.340 -9.411 -22.887 1.00 89.44 212 GLU A N 1
ATOM 1626 C CA . GLU A 1 212 ? 24.889 -9.888 -21.575 1.00 89.44 212 GLU A CA 1
ATOM 1627 C C . GLU A 1 212 ? 23.891 -8.912 -20.922 1.00 89.44 212 GLU A C 1
ATOM 1629 O O . GLU A 1 212 ? 22.900 -9.337 -20.323 1.00 89.44 212 GLU A O 1
ATOM 1634 N N . LEU A 1 213 ? 24.101 -7.597 -21.077 1.00 88.50 213 LEU A N 1
ATOM 1635 C CA . LEU A 1 213 ? 23.127 -6.596 -20.626 1.00 88.50 213 LEU A CA 1
ATOM 1636 C C . LEU A 1 213 ? 21.810 -6.683 -21.402 1.00 88.50 213 LEU A C 1
ATOM 1638 O O . LEU A 1 213 ? 20.755 -6.526 -20.792 1.00 88.50 213 LEU A O 1
ATOM 1642 N N . ASP A 1 214 ? 21.847 -6.964 -22.710 1.00 88.44 214 ASP A N 1
ATOM 1643 C CA . ASP A 1 214 ? 20.623 -7.194 -23.491 1.00 88.44 214 ASP A CA 1
ATOM 1644 C C . ASP A 1 214 ? 19.828 -8.382 -22.939 1.00 88.44 214 ASP A C 1
ATOM 1646 O O . ASP A 1 214 ? 18.615 -8.264 -22.786 1.00 88.44 214 ASP A O 1
ATOM 1650 N N . ILE A 1 215 ? 20.501 -9.485 -22.579 1.00 87.25 215 ILE A N 1
ATOM 1651 C CA . ILE A 1 215 ? 19.876 -10.672 -21.970 1.00 87.25 215 ILE A CA 1
ATOM 1652 C C . ILE A 1 215 ? 19.231 -10.313 -20.629 1.00 87.25 215 ILE A C 1
ATOM 1654 O O . ILE A 1 215 ? 18.051 -10.592 -20.429 1.00 87.25 215 ILE A O 1
ATOM 1658 N N . LYS A 1 216 ? 19.969 -9.641 -19.737 1.00 87.12 216 LYS A N 1
ATOM 1659 C CA . LYS A 1 216 ? 19.458 -9.197 -18.426 1.00 87.12 216 LYS A CA 1
ATOM 1660 C C . LYS A 1 216 ? 18.245 -8.276 -18.554 1.00 87.12 216 LYS A C 1
ATOM 1662 O O . LYS A 1 216 ? 17.354 -8.300 -17.712 1.00 87.12 216 LYS A O 1
ATOM 1667 N N . LEU A 1 217 ? 18.195 -7.473 -19.613 1.00 86.06 217 LEU A N 1
ATOM 1668 C CA . LEU A 1 217 ? 17.103 -6.543 -19.855 1.00 86.06 217 LEU A CA 1
ATOM 1669 C C . LEU A 1 217 ? 15.887 -7.189 -20.548 1.00 86.06 217 LEU A C 1
ATOM 1671 O O . LEU A 1 217 ? 14.808 -6.594 -20.528 1.00 86.06 217 LEU A O 1
ATOM 1675 N N . GLN A 1 218 ? 16.009 -8.398 -21.117 1.00 82.19 218 GLN A N 1
ATOM 1676 C CA . GLN A 1 218 ? 14.887 -9.117 -21.750 1.00 82.19 218 GLN A CA 1
ATOM 1677 C C . GLN A 1 218 ? 13.713 -9.358 -20.801 1.00 82.19 218 GLN A C 1
ATOM 1679 O O . GLN A 1 218 ? 12.567 -9.400 -21.242 1.00 82.19 218 GLN A O 1
ATOM 1684 N N . GLU A 1 219 ? 13.992 -9.506 -19.509 1.00 77.44 219 GLU A N 1
ATOM 1685 C CA . GLU A 1 219 ? 12.970 -9.711 -18.480 1.00 77.44 219 GLU A CA 1
ATOM 1686 C C . GLU A 1 219 ? 12.218 -8.414 -18.134 1.00 77.44 219 GLU A C 1
ATOM 1688 O O . GLU A 1 219 ? 11.168 -8.449 -17.493 1.00 77.44 219 GLU A O 1
ATOM 1693 N N . SER A 1 220 ? 12.723 -7.257 -18.575 1.00 81.06 220 SER A N 1
ATOM 1694 C CA . SER A 1 220 ? 12.091 -5.965 -18.324 1.00 81.06 220 SER A CA 1
ATOM 1695 C C . SER A 1 220 ? 10.946 -5.681 -19.301 1.00 81.06 220 SER A C 1
ATOM 1697 O O . SER A 1 220 ? 10.990 -6.010 -20.486 1.00 81.06 220 SER A O 1
ATOM 1699 N N . SER A 1 221 ? 9.929 -4.962 -18.830 1.00 78.00 221 SER A N 1
ATOM 1700 C CA . SER A 1 221 ? 8.805 -4.493 -19.650 1.00 78.00 221 SER A CA 1
ATOM 1701 C C . SER A 1 221 ? 9.141 -3.276 -20.532 1.00 78.00 221 SER A C 1
ATOM 1703 O O . SER A 1 221 ? 8.265 -2.749 -21.224 1.00 78.00 221 SER A O 1
ATOM 1705 N N . CYS A 1 222 ? 10.394 -2.801 -20.541 1.00 83.25 222 CYS A N 1
ATOM 1706 C CA . CYS A 1 222 ? 10.786 -1.577 -21.239 1.00 83.25 222 CYS A CA 1
ATOM 1707 C C . CYS A 1 222 ? 11.103 -1.829 -22.724 1.00 83.25 222 CYS A C 1
ATOM 1709 O O . CYS A 1 222 ? 12.255 -2.005 -23.125 1.00 83.25 222 CYS A O 1
ATOM 1711 N N . SER A 1 223 ? 10.069 -1.794 -23.568 1.00 86.06 223 SER A N 1
ATOM 1712 C CA . SER A 1 223 ? 10.182 -2.055 -25.012 1.00 86.06 223 SER A CA 1
ATOM 1713 C C . SER A 1 223 ? 11.143 -1.109 -25.746 1.00 86.06 223 SER A C 1
ATOM 1715 O O . SER A 1 223 ? 11.905 -1.552 -26.608 1.00 86.06 223 SER A O 1
ATOM 1717 N N . HIS A 1 224 ? 11.145 0.180 -25.390 1.00 87.06 224 HIS A N 1
ATOM 1718 C CA . HIS A 1 224 ? 12.008 1.185 -26.016 1.00 87.06 224 HIS A CA 1
ATOM 1719 C C . HIS A 1 224 ? 13.484 0.929 -25.709 1.00 87.06 224 HIS A C 1
ATOM 1721 O O . HIS A 1 224 ? 14.283 0.837 -26.643 1.00 87.06 224 HIS A O 1
ATOM 1727 N N . LEU A 1 225 ? 13.834 0.730 -24.433 1.00 89.19 225 LEU A N 1
ATOM 1728 C CA . LEU A 1 225 ? 15.211 0.437 -24.033 1.00 89.19 225 LEU A CA 1
ATOM 1729 C C . LEU A 1 225 ? 15.695 -0.857 -24.682 1.00 89.19 225 LEU A C 1
ATOM 1731 O O . LEU A 1 225 ? 16.761 -0.873 -25.284 1.00 89.19 225 LEU A O 1
ATOM 1735 N N . LEU A 1 226 ? 14.874 -1.908 -24.656 1.00 89.94 226 LEU A N 1
ATOM 1736 C CA . LEU A 1 226 ? 15.196 -3.189 -25.276 1.00 89.94 226 LEU A CA 1
ATOM 1737 C C . LEU A 1 226 ? 15.478 -3.053 -26.780 1.00 89.94 226 LEU A C 1
ATOM 1739 O O . LEU A 1 226 ? 16.435 -3.618 -27.307 1.00 89.94 226 LEU A O 1
ATOM 1743 N N . SER A 1 227 ? 14.652 -2.281 -27.492 1.00 90.31 227 SER A N 1
ATOM 1744 C CA . SER A 1 227 ? 14.853 -2.025 -28.920 1.00 90.31 227 SER A CA 1
ATOM 1745 C C . SER A 1 227 ? 16.138 -1.238 -29.196 1.00 90.31 227 SER A C 1
ATOM 1747 O O . SER A 1 227 ? 16.846 -1.539 -30.163 1.00 90.31 227 SER A O 1
ATOM 1749 N N . PHE A 1 228 ? 16.468 -0.282 -28.322 1.00 91.19 228 PHE A N 1
ATOM 1750 C CA . PHE A 1 228 ? 17.691 0.504 -28.388 1.00 91.19 228 PHE A CA 1
ATOM 1751 C C . PHE A 1 228 ? 18.921 -0.380 -28.166 1.00 91.19 228 PHE A C 1
ATOM 1753 O O . PHE A 1 228 ? 19.772 -0.436 -29.050 1.00 91.19 228 PHE A O 1
ATOM 1760 N N . VAL A 1 229 ? 18.976 -1.153 -27.073 1.00 90.56 229 VAL A N 1
ATOM 1761 C CA . VAL A 1 229 ? 20.115 -2.039 -26.759 1.00 90.56 229 VAL A CA 1
ATOM 1762 C C . VAL A 1 229 ? 20.376 -3.011 -27.906 1.00 90.56 229 VAL A C 1
ATOM 1764 O O . VAL A 1 229 ? 21.494 -3.090 -28.411 1.00 90.56 229 VAL A O 1
ATOM 1767 N N . ARG A 1 230 ? 19.334 -3.688 -28.403 1.00 90.06 230 ARG A N 1
ATOM 1768 C CA . ARG A 1 230 ? 19.450 -4.623 -29.533 1.00 90.06 230 ARG A CA 1
ATOM 1769 C C . ARG A 1 230 ? 19.969 -3.956 -30.798 1.00 90.06 230 ARG A C 1
ATOM 1771 O O . ARG A 1 230 ? 20.728 -4.568 -31.551 1.00 90.06 230 ARG A O 1
ATOM 1778 N N . SER A 1 231 ? 19.538 -2.728 -31.069 1.00 91.75 231 SER A N 1
ATOM 1779 C CA . SER A 1 231 ? 20.006 -1.966 -32.229 1.00 91.75 231 SER A CA 1
ATOM 1780 C C . SER A 1 231 ? 21.478 -1.588 -32.074 1.00 91.75 231 SER A C 1
ATOM 1782 O O . SER A 1 231 ? 22.246 -1.758 -33.020 1.00 91.75 231 SER A O 1
ATOM 1784 N N . THR A 1 232 ? 21.888 -1.181 -30.872 1.00 91.94 232 THR A N 1
ATOM 1785 C CA . THR A 1 232 ? 23.273 -0.833 -30.529 1.00 91.94 232 THR A CA 1
ATOM 1786 C C . THR A 1 232 ? 24.203 -2.048 -30.594 1.00 91.94 232 THR A C 1
ATOM 1788 O O . THR A 1 232 ? 25.245 -1.985 -31.245 1.00 91.94 232 THR A O 1
ATOM 1791 N N . VAL A 1 233 ? 23.801 -3.199 -30.047 1.00 91.00 233 VAL A N 1
ATOM 1792 C CA . VAL A 1 233 ? 24.561 -4.460 -30.152 1.00 91.00 233 VAL A CA 1
ATOM 1793 C C . VAL A 1 233 ? 24.728 -4.873 -31.617 1.00 91.00 233 VAL A C 1
ATOM 1795 O O . VAL A 1 233 ? 25.836 -5.186 -32.057 1.00 91.00 233 VAL A O 1
ATOM 1798 N N . LYS A 1 234 ? 23.653 -4.824 -32.419 1.00 88.88 234 LYS A N 1
ATOM 1799 C CA . LYS A 1 234 ? 23.715 -5.130 -33.861 1.00 88.88 234 LYS A CA 1
ATOM 1800 C C . LYS A 1 234 ? 24.624 -4.167 -34.620 1.00 88.88 234 LYS A C 1
ATOM 1802 O O . LYS A 1 234 ? 25.349 -4.596 -35.520 1.00 88.88 234 LYS A O 1
ATOM 1807 N N . PHE A 1 235 ? 24.582 -2.884 -34.276 1.00 92.69 235 PHE A N 1
ATOM 1808 C CA . PHE A 1 235 ? 25.431 -1.858 -34.869 1.00 92.69 235 PHE A CA 1
ATOM 1809 C C . PHE A 1 235 ? 26.912 -2.150 -34.614 1.00 92.69 235 PHE A C 1
ATOM 1811 O O . PHE A 1 235 ? 27.684 -2.273 -35.569 1.00 92.69 235 PHE A O 1
ATOM 1818 N N . TRP A 1 236 ? 27.296 -2.367 -33.354 1.00 90.06 236 TRP A N 1
ATOM 1819 C CA . TRP A 1 236 ? 28.681 -2.668 -32.997 1.00 90.06 236 TRP A CA 1
ATOM 1820 C C . TRP A 1 236 ? 29.158 -4.002 -33.566 1.00 90.06 236 TRP A C 1
ATOM 1822 O O . TRP A 1 236 ? 30.261 -4.073 -34.109 1.00 90.06 236 TRP A O 1
ATOM 1832 N N . HIS A 1 237 ? 28.311 -5.033 -33.564 1.00 87.38 237 HIS A N 1
ATOM 1833 C CA . HIS A 1 237 ? 28.625 -6.310 -34.203 1.00 87.38 237 HIS A CA 1
ATOM 1834 C C . HIS A 1 237 ? 28.914 -6.148 -35.703 1.00 87.38 237 HIS A C 1
ATOM 1836 O O . HIS A 1 237 ? 29.871 -6.723 -36.224 1.00 87.38 237 HIS A O 1
ATOM 1842 N N . LYS A 1 238 ? 28.124 -5.326 -36.409 1.00 89.25 238 LYS A N 1
ATOM 1843 C CA . LYS A 1 238 ? 28.340 -5.036 -37.832 1.00 89.25 238 LYS A CA 1
ATOM 1844 C C . LYS A 1 238 ? 29.679 -4.337 -38.072 1.00 89.25 238 LYS A C 1
ATOM 1846 O O . LYS A 1 238 ? 30.392 -4.727 -38.994 1.00 89.25 238 LYS A O 1
ATOM 1851 N N . ILE A 1 239 ? 30.036 -3.349 -37.249 1.00 87.81 239 ILE A N 1
ATOM 1852 C CA . ILE A 1 239 ? 31.317 -2.630 -37.358 1.00 87.81 239 ILE A CA 1
ATOM 1853 C C . ILE A 1 239 ? 32.494 -3.563 -37.079 1.00 87.81 239 ILE A C 1
ATOM 1855 O O . ILE A 1 239 ? 33.461 -3.575 -37.842 1.00 87.81 239 ILE A O 1
ATOM 1859 N N . LEU A 1 240 ? 32.409 -4.367 -36.018 1.00 84.50 240 LEU A N 1
ATOM 1860 C CA . LEU A 1 240 ? 33.462 -5.306 -35.643 1.00 84.50 240 LEU A CA 1
ATOM 1861 C C . LEU A 1 240 ? 33.685 -6.348 -36.752 1.00 84.50 240 LEU A C 1
ATOM 1863 O O . LEU A 1 240 ? 34.818 -6.587 -37.171 1.00 84.50 240 LEU A O 1
ATOM 1867 N N . LYS A 1 241 ? 32.595 -6.897 -37.303 1.00 83.88 241 LYS A N 1
ATOM 1868 C CA . LYS A 1 241 ? 32.628 -7.826 -38.440 1.00 83.88 241 LYS A CA 1
ATOM 1869 C C . LYS A 1 241 ? 33.252 -7.196 -39.686 1.00 83.88 241 LYS A C 1
ATOM 1871 O O . LYS A 1 241 ? 34.073 -7.830 -40.345 1.00 83.88 241 LYS A O 1
ATOM 1876 N N . ASP A 1 242 ? 32.888 -5.958 -40.009 1.00 85.44 242 ASP A N 1
ATOM 1877 C CA . ASP A 1 242 ? 33.418 -5.213 -41.156 1.00 85.44 242 ASP A CA 1
ATOM 1878 C C . ASP A 1 242 ? 34.913 -4.880 -40.987 1.00 85.44 242 ASP A C 1
ATOM 1880 O O . ASP A 1 242 ? 35.702 -4.981 -41.926 1.00 85.44 242 ASP A O 1
ATOM 1884 N N . LYS A 1 243 ? 35.354 -4.553 -39.766 1.00 80.69 243 LYS A N 1
ATOM 1885 C CA . LYS A 1 243 ? 36.780 -4.398 -39.437 1.00 80.69 243 LYS A CA 1
ATOM 1886 C C . LYS A 1 243 ? 37.543 -5.710 -39.611 1.00 80.69 243 LYS A C 1
ATOM 1888 O O . LYS A 1 243 ? 38.524 -5.717 -40.345 1.00 80.69 243 LYS A O 1
ATOM 1893 N N . LEU A 1 244 ? 37.072 -6.814 -39.036 1.00 75.31 244 LEU A N 1
ATOM 1894 C CA . LEU A 1 244 ? 37.724 -8.126 -39.148 1.00 75.31 244 LEU A CA 1
ATOM 1895 C C . LEU A 1 244 ? 37.781 -8.653 -40.589 1.00 75.31 244 LEU A C 1
ATOM 1897 O O . LEU A 1 244 ? 38.807 -9.189 -41.006 1.00 75.31 244 LEU A O 1
ATOM 1901 N N . SER A 1 245 ? 36.720 -8.436 -41.370 1.00 78.62 245 SER A N 1
ATOM 1902 C CA . SER A 1 245 ? 36.659 -8.851 -42.780 1.00 78.62 245 SER A CA 1
ATOM 1903 C C . SER A 1 245 ? 37.707 -8.139 -43.645 1.00 78.62 245 SER A C 1
ATOM 1905 O O . SER A 1 245 ? 38.213 -8.721 -44.600 1.00 78.62 245 SER A O 1
ATOM 1907 N N . ARG A 1 246 ? 38.085 -6.901 -43.292 1.00 72.69 246 ARG A N 1
ATOM 1908 C CA . ARG A 1 246 ? 39.148 -6.148 -43.979 1.00 72.69 246 ARG A CA 1
ATOM 1909 C C . ARG A 1 246 ? 40.564 -6.617 -43.640 1.00 72.69 246 ARG A C 1
ATOM 1911 O O . ARG A 1 246 ? 41.452 -6.439 -44.464 1.00 72.69 246 ARG A O 1
ATOM 1918 N N . TYR A 1 247 ? 40.780 -7.217 -42.469 1.00 64.06 247 TYR A N 1
ATOM 1919 C CA . TYR A 1 247 ? 42.100 -7.710 -42.047 1.00 64.06 247 TYR A CA 1
ATOM 1920 C C . TYR A 1 247 ? 42.435 -9.118 -42.566 1.00 64.06 247 TYR A C 1
ATOM 1922 O O . TYR A 1 247 ? 43.521 -9.618 -42.291 1.00 64.06 247 TYR A O 1
ATOM 1930 N N . GLY A 1 248 ? 41.542 -9.767 -43.324 1.00 52.75 248 GLY A N 1
ATOM 1931 C CA . GLY A 1 248 ? 41.841 -11.050 -43.970 1.00 52.75 248 GLY A CA 1
ATOM 1932 C C . GLY A 1 248 ? 42.130 -12.199 -42.996 1.00 52.75 248 GLY A C 1
ATOM 1933 O O . GLY A 1 248 ? 42.782 -13.168 -43.376 1.00 52.75 248 GLY A O 1
ATOM 1934 N N . MET A 1 249 ? 41.666 -12.115 -41.744 1.00 53.09 249 MET A N 1
ATOM 1935 C CA . MET A 1 249 ? 41.764 -13.237 -40.810 1.00 53.09 249 MET A CA 1
ATOM 1936 C C . MET A 1 249 ? 40.796 -14.340 -41.240 1.00 53.09 249 MET A C 1
ATOM 1938 O O . MET A 1 249 ? 39.579 -14.164 -41.245 1.00 53.09 249 MET A O 1
ATOM 1942 N N . SER A 1 250 ? 41.360 -15.481 -41.626 1.00 45.69 250 SER A N 1
ATOM 1943 C CA . SER A 1 250 ? 40.656 -16.686 -42.054 1.00 45.69 250 SER A CA 1
ATOM 1944 C C . SER A 1 250 ? 39.550 -17.087 -41.070 1.00 45.69 250 SER A C 1
ATOM 1946 O O . SER A 1 250 ? 39.750 -17.082 -39.854 1.00 45.69 250 SER A O 1
ATOM 1948 N N . HIS A 1 251 ? 38.403 -17.490 -41.624 1.00 54.78 251 HIS A N 1
ATOM 1949 C CA . HIS A 1 251 ? 37.139 -17.872 -40.969 1.00 54.78 251 HIS A CA 1
ATOM 1950 C C . HIS A 1 251 ? 37.247 -18.676 -39.652 1.00 54.78 251 HIS A C 1
ATOM 1952 O O . HIS A 1 251 ? 36.335 -18.622 -38.834 1.00 54.78 251 HIS A O 1
ATOM 1958 N N . HIS A 1 252 ? 38.339 -19.406 -39.422 1.00 50.19 252 HIS A N 1
ATOM 1959 C CA . HIS A 1 252 ? 38.510 -20.293 -38.272 1.00 50.19 252 HIS A CA 1
ATOM 1960 C C . HIS A 1 252 ? 38.747 -19.560 -36.934 1.00 50.19 252 HIS A C 1
ATOM 1962 O O . HIS A 1 252 ? 38.230 -19.998 -35.908 1.00 50.19 252 HIS A O 1
ATOM 1968 N N . SER A 1 253 ? 39.449 -18.416 -36.925 1.00 48.78 253 SER A N 1
ATOM 1969 C CA . SER A 1 253 ? 39.644 -17.614 -35.694 1.00 48.78 253 SER A CA 1
ATOM 1970 C C . SER A 1 253 ? 38.445 -16.712 -35.377 1.00 48.78 253 SER A C 1
ATOM 1972 O O . SER A 1 253 ? 38.165 -16.429 -34.213 1.00 48.78 253 SER A O 1
ATOM 1974 N N . LEU A 1 254 ? 37.695 -16.304 -36.407 1.00 49.00 254 LEU A N 1
ATOM 1975 C CA . LEU A 1 254 ? 36.461 -15.517 -36.283 1.00 49.00 254 LEU A CA 1
ATOM 1976 C C . LEU A 1 254 ? 35.323 -16.322 -35.647 1.00 49.00 254 LEU A C 1
ATOM 1978 O O . LEU A 1 254 ? 34.606 -15.793 -34.804 1.00 49.00 254 LEU A O 1
ATOM 1982 N N . ILE A 1 255 ? 35.184 -17.603 -36.004 1.00 52.28 255 ILE A N 1
ATOM 1983 C CA . ILE A 1 255 ? 34.191 -18.491 -35.383 1.00 52.28 255 ILE A CA 1
ATOM 1984 C C . ILE A 1 255 ? 34.539 -18.702 -33.905 1.00 52.28 255 ILE A C 1
ATOM 1986 O O . ILE A 1 255 ? 33.670 -18.550 -33.060 1.00 52.28 255 ILE A O 1
ATOM 1990 N N . SER A 1 256 ? 35.812 -18.918 -33.557 1.00 48.69 256 SER A N 1
ATOM 1991 C CA . SER A 1 256 ? 36.200 -19.085 -32.149 1.00 48.69 256 SER A CA 1
ATOM 1992 C C . SER A 1 256 ? 35.943 -17.838 -31.288 1.00 48.69 256 SER A C 1
ATOM 1994 O O . SER A 1 256 ? 35.543 -17.987 -30.140 1.00 48.69 256 SER A O 1
ATOM 1996 N N . CYS A 1 257 ? 36.140 -16.621 -31.813 1.00 46.41 257 CYS A N 1
ATOM 1997 C CA . CYS A 1 257 ? 35.843 -15.388 -31.067 1.00 46.41 257 CYS A CA 1
ATOM 1998 C C . CYS A 1 257 ? 34.342 -15.059 -31.021 1.00 46.41 257 CYS A C 1
ATOM 2000 O O . CYS A 1 257 ? 33.853 -14.578 -30.005 1.00 46.41 257 CYS A O 1
ATOM 2002 N N . CYS A 1 258 ? 33.592 -15.308 -32.100 1.00 44.50 258 CYS A N 1
ATOM 2003 C CA . CYS A 1 258 ? 32.163 -14.994 -32.144 1.00 44.50 258 CYS A CA 1
ATOM 2004 C C . CYS A 1 258 ? 31.287 -16.053 -31.462 1.00 44.50 258 CYS A C 1
ATOM 2006 O O . CYS A 1 258 ? 30.263 -15.686 -30.899 1.00 44.50 258 CYS A O 1
ATOM 2008 N N . THR A 1 259 ? 31.665 -17.335 -31.473 1.00 50.19 259 THR A N 1
ATOM 2009 C CA . THR A 1 259 ? 30.900 -18.405 -30.806 1.00 50.19 259 THR A CA 1
ATOM 2010 C C . THR A 1 259 ? 30.974 -18.301 -29.282 1.00 50.19 259 THR A C 1
ATOM 2012 O O . THR A 1 259 ? 30.009 -18.656 -28.624 1.00 50.19 259 THR A O 1
ATOM 2015 N N . VAL A 1 260 ? 32.057 -17.753 -28.722 1.00 47.84 260 VAL A N 1
ATOM 2016 C CA . VAL A 1 260 ? 32.194 -17.519 -27.268 1.00 47.84 260 VAL A CA 1
ATOM 2017 C C . VAL A 1 260 ? 31.469 -16.244 -26.805 1.00 47.84 260 VAL A C 1
ATOM 2019 O O . VAL A 1 260 ? 31.180 -16.099 -25.628 1.00 47.84 260 VAL A O 1
ATOM 2022 N N . ALA A 1 261 ? 31.156 -15.316 -27.716 1.00 40.62 261 ALA A N 1
ATOM 2023 C CA . ALA A 1 261 ? 30.500 -14.043 -27.391 1.00 40.62 261 ALA A CA 1
ATOM 2024 C C . ALA A 1 261 ? 28.969 -14.044 -27.602 1.00 40.62 261 ALA A C 1
ATOM 2026 O O . ALA A 1 261 ? 28.313 -13.054 -27.288 1.00 40.62 261 ALA A O 1
ATOM 2027 N N . LEU A 1 262 ? 28.409 -15.106 -28.195 1.00 40.88 262 LEU A N 1
ATOM 2028 C CA . LEU A 1 262 ? 26.992 -15.217 -28.592 1.00 40.88 262 LEU A CA 1
ATOM 2029 C C . LEU A 1 262 ? 26.307 -16.500 -28.079 1.00 40.88 262 LEU A C 1
ATOM 2031 O O . LEU A 1 262 ? 25.178 -16.785 -28.484 1.00 40.88 262 LEU A O 1
ATOM 2035 N N . TRP A 1 263 ? 26.982 -17.252 -27.210 1.00 42.88 263 TRP A N 1
ATOM 2036 C CA . TRP A 1 263 ? 26.447 -18.329 -26.372 1.00 42.88 263 TRP A CA 1
ATOM 2037 C C . TRP A 1 263 ? 26.821 -18.037 -24.923 1.00 42.88 263 TRP A C 1
ATOM 2039 O O . TRP A 1 263 ? 26.016 -18.404 -24.042 1.00 42.88 263 TRP A O 1
#

Foldseek 3Di:
DDDDDDDDDDDDDDDDDDDDDDDDDDDDDDDDDDDDDDDDDDDDDDDDDDDDDDDDDDDDDDPPDPCVVVVVVVVCCVQQPPDPVSVVSVVVVVVVVVVVVVVVVVVCVCCVPPVVVVVVVVVVVVVVVVVVVVVVVVVVVVVVVVVVVVVVVCVVVVVVVVVVVVVVVVVVVVVVLVVLVVLLVVLLVQLVVCVVVVVLLSNLVSLLVLVVSLVVCVPPPPPPSNVVSVVSSVVSVVVSVVVVVVVPDDPPVVCVSVVVSPD